Protein AF-A0A7S4CNC3-F1 (afdb_monomer_lite)

Secondary structure (DSSP, 8-state):
--EEEEESSPPPS--EEEEE-SSEEEEEEEETTTEEEEEEEETT-SEEEEEEES--EEEEESS--SEEEETTEEE--EEEEEEEEEEEEEETTTTEEEEEEEEEEEEEEEEEETTEEEEEE-SS---EEEEEEEEES-SSS-STTSSSTT------HHHHHHHHHHTTEEEEEEEEEEEEETTEEEEEEEEEEEESSTT------EEEEEPHHHHTTB---TT--EEE-SS--EEETTEEEEEEEE-STT-EEEEEEEPPP--SSPPPPGGGHHHHHHHHHHHTT----HHHHTT-S-HHHHHHHHHHHHHHHHHHHHTT-HHHHHHHHHHHHTT-

pLDDT: mean 91.57, std 5.79, range [64.06, 98.44]

InterPro domains:
  IPR005200 Endo-1,3(4)-beta-glucanase [PS52008] (1-336)
  IPR005200 Endo-1,3(4)-beta-glucanase [PTHR31983] (17-334)
  IPR040451 Glycosyl hydrolase family 81, N-terminal [PF03639] (17-224)

Sequence (336 aa):
NTWTFASVSPLATGFCVSRADEFTATFLWKAGATKVMQTTLVRGSPYVTVAYTNAIPVMSIEQHVDAYWLDGKSHKCDGFTLMAQKLVLQFRATDEEWTIYLPPHTPVRCTTADTRTVIEVAEGFFSGTVRLALSNNCTHGTSPICDAPGEPNTNLAEFRSALDSGSSQCITSAVLGFEEVSDAIRTSVTWNHEKCWPHSKAVGNVFLYALPHQTSMFSCEEGAEVAFVANGGHRNLRGYNQPVIITNSGGMWVWLVPSQPVPWVGQPEPGRLPELRESLLSDARWGFGGEVLSGMIDPYFGGKELAKMARLILIADELDERNITRHFMHELKTRL

Structure (mmCIF, N/CA/C/O backbone):
data_AF-A0A7S4CNC3-F1
#
_entry.id   AF-A0A7S4CNC3-F1
#
loop_
_atom_site.group_PDB
_atom_site.id
_atom_site.type_symbol
_atom_site.label_atom_id
_atom_site.label_alt_id
_atom_site.label_comp_id
_atom_site.label_asym_id
_atom_site.label_entity_id
_atom_site.label_seq_id
_atom_site.pdbx_PDB_ins_code
_atom_site.Cartn_x
_atom_site.Cartn_y
_atom_site.Cartn_z
_atom_site.occupancy
_atom_site.B_iso_or_equiv
_atom_site.auth_seq_id
_atom_site.auth_comp_id
_atom_site.auth_asym_id
_atom_site.auth_atom_id
_atom_site.pdbx_PDB_model_num
ATOM 1 N N . ASN A 1 1 ? 0.305 -13.948 -11.075 1.00 73.75 1 ASN A N 1
ATOM 2 C CA . ASN A 1 1 ? 1.465 -13.453 -11.849 1.00 73.75 1 ASN A CA 1
ATOM 3 C C . ASN A 1 1 ? 2.478 -12.877 -10.899 1.00 73.75 1 ASN A C 1
ATOM 5 O O . ASN A 1 1 ? 2.088 -12.079 -10.057 1.00 73.75 1 ASN A O 1
ATOM 9 N N . THR A 1 2 ? 3.738 -13.297 -10.999 1.00 85.75 2 THR A N 1
ATOM 10 C CA . THR A 1 2 ? 4.768 -12.903 -10.030 1.00 85.75 2 THR A CA 1
ATOM 11 C C . THR A 1 2 ? 5.941 -12.271 -10.760 1.00 85.75 2 THR A C 1
ATOM 13 O O . THR A 1 2 ? 6.704 -12.957 -11.437 1.00 85.75 2 THR A O 1
ATOM 16 N N . TRP A 1 3 ? 6.071 -10.955 -10.622 1.00 94.19 3 TRP A N 1
ATOM 17 C CA . TRP A 1 3 ? 7.290 -10.240 -10.977 1.00 94.19 3 TRP A CA 1
ATOM 18 C C . TRP A 1 3 ? 8.377 -10.520 -9.940 1.00 94.19 3 TRP A C 1
ATOM 20 O O . TRP A 1 3 ? 8.112 -10.521 -8.739 1.00 94.19 3 TRP A O 1
ATOM 30 N N . THR A 1 4 ? 9.608 -10.716 -10.403 1.00 95.06 4 THR A N 1
ATOM 31 C CA . THR A 1 4 ? 10.796 -10.825 -9.551 1.00 95.06 4 THR A CA 1
ATOM 32 C C . THR A 1 4 ? 11.767 -9.706 -9.885 1.00 95.06 4 THR A C 1
ATOM 34 O O . THR A 1 4 ? 12.244 -9.626 -11.017 1.00 95.06 4 THR A O 1
ATOM 37 N N . PHE A 1 5 ? 12.083 -8.883 -8.885 1.00 94.19 5 PHE A N 1
ATOM 38 C CA . PHE A 1 5 ? 13.202 -7.945 -8.919 1.00 94.19 5 PHE A CA 1
ATOM 39 C C . PHE A 1 5 ? 14.433 -8.597 -8.304 1.00 94.19 5 PHE A C 1
ATOM 41 O O . PHE A 1 5 ? 14.374 -9.163 -7.214 1.00 94.19 5 PHE A O 1
ATOM 48 N N . ALA A 1 6 ? 15.547 -8.514 -9.013 1.00 93.75 6 ALA A N 1
ATOM 49 C CA . ALA A 1 6 ? 16.816 -9.102 -8.634 1.00 93.75 6 ALA A CA 1
ATOM 50 C C . ALA A 1 6 ? 17.977 -8.231 -9.128 1.00 93.75 6 ALA A C 1
ATOM 52 O O . ALA A 1 6 ? 17.790 -7.115 -9.625 1.00 93.75 6 ALA A O 1
ATOM 53 N N . SER A 1 7 ? 19.188 -8.760 -8.975 1.00 91.50 7 SER A N 1
ATOM 54 C CA . SER A 1 7 ? 20.413 -8.205 -9.533 1.00 91.50 7 SER A CA 1
ATOM 55 C C . SER A 1 7 ? 21.205 -9.307 -10.238 1.00 91.50 7 SER A C 1
ATOM 57 O O . SER A 1 7 ? 21.238 -10.431 -9.738 1.00 91.50 7 SER A O 1
ATOM 59 N N . VAL A 1 8 ? 21.879 -8.994 -11.354 1.00 85.75 8 VAL A N 1
ATOM 60 C CA . VAL A 1 8 ? 22.795 -9.942 -12.035 1.00 85.75 8 VAL A CA 1
ATOM 61 C C . VAL A 1 8 ? 23.915 -10.379 -11.089 1.00 85.75 8 VAL A C 1
ATOM 63 O O . VAL A 1 8 ? 24.317 -11.539 -11.053 1.00 85.75 8 VAL A O 1
ATOM 66 N N . SER A 1 9 ? 24.421 -9.435 -10.288 1.00 80.44 9 SER A N 1
ATOM 67 C CA . SER A 1 9 ? 25.349 -9.751 -9.204 1.00 80.44 9 SER A CA 1
ATOM 68 C C . SER A 1 9 ? 24.584 -10.378 -8.037 1.00 80.44 9 SER A C 1
ATOM 70 O O . SER A 1 9 ? 23.620 -9.749 -7.588 1.00 80.44 9 SER A O 1
ATOM 72 N N . PRO A 1 10 ? 25.026 -11.531 -7.497 1.00 79.00 10 PRO A N 1
ATOM 73 C CA . PRO A 1 10 ? 24.357 -12.173 -6.374 1.00 79.00 10 PRO A CA 1
ATOM 74 C C . PRO A 1 10 ? 24.326 -11.228 -5.171 1.00 79.00 10 PRO A C 1
ATOM 76 O O . PRO A 1 10 ? 25.361 -10.739 -4.712 1.00 79.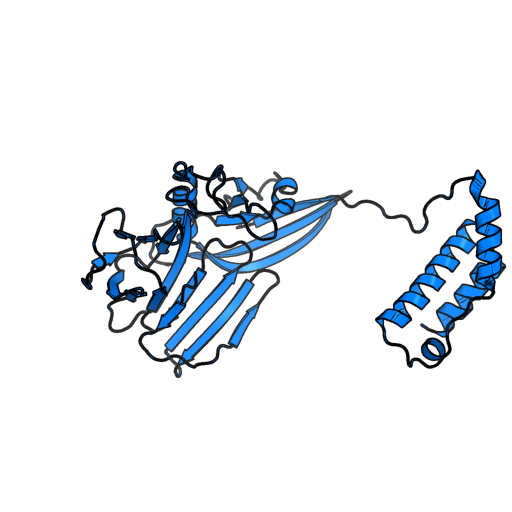00 10 PRO A O 1
ATOM 79 N N . LEU A 1 11 ? 23.115 -10.960 -4.690 1.00 81.62 11 LEU A N 1
ATOM 80 C CA . LEU A 1 11 ? 22.858 -10.308 -3.411 1.00 81.62 11 LEU A CA 1
ATOM 81 C C . LEU A 1 11 ? 22.755 -11.373 -2.313 1.00 81.62 11 LEU A C 1
ATOM 83 O O . LEU A 1 11 ? 22.605 -12.559 -2.615 1.00 81.62 11 LEU A O 1
ATOM 87 N N . ALA A 1 12 ? 22.838 -10.976 -1.040 1.00 79.94 12 ALA A N 1
ATOM 88 C CA . ALA A 1 12 ? 22.530 -11.899 0.049 1.00 79.94 12 ALA A CA 1
ATOM 89 C C . ALA A 1 12 ? 21.130 -12.506 -0.138 1.00 79.94 12 ALA A C 1
ATOM 91 O O . ALA A 1 12 ? 20.200 -11.839 -0.592 1.00 79.94 12 ALA A O 1
ATOM 92 N N . THR A 1 13 ? 20.981 -13.773 0.244 1.00 79.50 13 THR A N 1
ATOM 93 C CA . THR A 1 13 ? 19.710 -14.507 0.161 1.00 79.50 13 THR A CA 1
ATOM 94 C C . THR A 1 13 ? 18.669 -14.008 1.166 1.00 79.50 13 THR A C 1
ATOM 96 O O . THR A 1 13 ? 17.481 -14.259 0.989 1.00 79.50 13 THR A O 1
ATOM 99 N N . GLY A 1 14 ? 19.101 -13.289 2.206 1.00 86.38 14 GLY A N 1
ATOM 100 C CA . GLY A 1 14 ? 18.237 -12.651 3.195 1.00 86.38 14 GLY A CA 1
ATOM 101 C C . GLY A 1 14 ? 18.106 -11.142 2.989 1.00 86.38 14 GLY A C 1
ATOM 102 O O . GLY A 1 14 ? 18.989 -10.493 2.427 1.00 86.38 14 GLY A O 1
ATOM 103 N N . PHE A 1 15 ? 17.015 -10.590 3.513 1.00 94.44 15 PHE A N 1
ATOM 104 C CA . PHE A 1 15 ? 16.787 -9.153 3.636 1.00 94.44 15 PHE A CA 1
ATOM 105 C C . PHE A 1 15 ? 16.649 -8.751 5.101 1.00 94.44 15 PHE A C 1
ATOM 107 O O . PHE A 1 15 ? 16.352 -9.581 5.960 1.00 94.44 15 PHE A O 1
ATOM 114 N N . CYS A 1 16 ? 16.807 -7.462 5.381 1.00 95.81 16 CYS A N 1
ATOM 115 C CA . CYS A 1 16 ? 16.373 -6.871 6.642 1.00 95.81 16 CYS A CA 1
ATOM 116 C C . CYS A 1 16 ? 15.411 -5.707 6.396 1.00 95.81 16 CYS A C 1
ATOM 118 O O . CYS A 1 16 ? 15.438 -5.078 5.337 1.00 95.81 16 CYS A O 1
ATOM 120 N N . VAL A 1 17 ? 14.566 -5.422 7.387 1.00 97.81 17 VAL A N 1
ATOM 121 C CA . VAL A 1 17 ? 13.774 -4.190 7.425 1.00 97.81 17 VAL A CA 1
ATOM 122 C C . VAL A 1 17 ? 14.670 -3.093 7.991 1.00 97.81 17 VAL A C 1
ATOM 124 O O . VAL A 1 17 ? 15.105 -3.184 9.136 1.00 97.81 17 VAL A O 1
ATOM 127 N N . SER A 1 18 ? 14.996 -2.089 7.180 1.00 97.12 18 SER A N 1
ATOM 128 C CA . SER A 1 18 ? 15.874 -0.982 7.585 1.00 97.12 18 SER A CA 1
ATOM 129 C C . SER A 1 18 ? 15.108 0.196 8.186 1.00 97.12 18 SER A C 1
ATOM 131 O O . SER A 1 18 ? 15.673 0.960 8.968 1.00 97.12 18 SER A O 1
ATOM 133 N N . ARG A 1 19 ? 13.831 0.346 7.822 1.00 97.62 19 ARG A N 1
ATOM 134 C CA . ARG A 1 19 ? 12.911 1.372 8.319 1.00 97.62 19 ARG A CA 1
ATOM 135 C C . ARG A 1 19 ? 11.474 0.883 8.166 1.00 97.62 19 ARG A C 1
ATOM 137 O O . ARG A 1 19 ? 11.176 0.175 7.206 1.00 97.62 19 ARG A O 1
ATOM 144 N N . ALA A 1 20 ? 10.600 1.283 9.078 1.00 98.19 20 ALA A N 1
ATOM 145 C CA . ALA A 1 20 ? 9.159 1.142 8.927 1.00 98.19 20 ALA A CA 1
ATOM 146 C C . ALA A 1 20 ? 8.437 2.290 9.644 1.00 98.19 20 ALA A C 1
ATOM 148 O O . ALA A 1 20 ? 8.966 2.836 10.614 1.00 98.19 20 ALA A O 1
ATOM 149 N N . ASP A 1 21 ? 7.249 2.617 9.153 1.00 97.88 21 ASP A N 1
ATOM 150 C CA . ASP A 1 21 ? 6.243 3.476 9.783 1.00 97.88 21 ASP A CA 1
ATOM 151 C C . ASP A 1 21 ? 4.846 2.853 9.568 1.00 97.88 21 ASP A C 1
ATOM 153 O O . ASP A 1 21 ? 4.729 1.700 9.142 1.00 97.88 21 ASP A O 1
ATOM 157 N N . GLU A 1 22 ? 3.770 3.573 9.884 1.00 96.81 22 GLU A N 1
ATOM 158 C CA . GLU A 1 22 ? 2.394 3.072 9.787 1.00 96.81 22 GLU A CA 1
ATOM 159 C C . GLU A 1 22 ? 1.968 2.683 8.358 1.00 96.81 22 GLU A C 1
ATOM 161 O O . GLU A 1 22 ? 1.060 1.860 8.182 1.00 96.81 22 GLU A O 1
ATOM 166 N N . PHE A 1 23 ? 2.595 3.262 7.328 1.00 97.94 23 PHE A N 1
ATOM 167 C CA . PHE A 1 23 ? 2.209 3.073 5.927 1.00 97.94 23 PHE A CA 1
ATOM 168 C C . PHE A 1 23 ? 3.339 2.580 5.025 1.00 97.94 23 PHE A C 1
ATOM 170 O O . PHE A 1 23 ? 3.061 2.199 3.882 1.00 97.94 23 PHE A O 1
ATOM 177 N N . THR A 1 24 ? 4.582 2.561 5.501 1.00 98.31 24 THR A N 1
ATOM 178 C CA . THR A 1 24 ? 5.748 2.171 4.715 1.00 98.31 24 THR A CA 1
ATOM 179 C C . THR A 1 24 ? 6.641 1.164 5.432 1.00 98.31 24 THR A C 1
ATOM 181 O O . THR A 1 24 ? 6.764 1.151 6.655 1.00 98.31 24 THR A O 1
ATOM 184 N N . ALA A 1 25 ? 7.294 0.306 4.652 1.00 98.44 25 ALA A N 1
ATOM 185 C CA . ALA A 1 25 ? 8.363 -0.561 5.128 1.00 98.44 25 ALA A CA 1
ATOM 186 C C . ALA A 1 25 ? 9.468 -0.646 4.074 1.00 98.44 25 ALA A C 1
ATOM 188 O O . ALA A 1 25 ? 9.217 -0.990 2.916 1.00 98.44 25 ALA A O 1
ATOM 189 N N . THR A 1 26 ? 10.698 -0.341 4.480 1.00 98.38 26 THR A N 1
ATOM 190 C CA . THR A 1 26 ? 11.881 -0.396 3.625 1.00 98.38 26 THR A CA 1
ATOM 191 C C . THR A 1 26 ? 12.664 -1.675 3.890 1.00 98.38 26 THR A C 1
ATOM 193 O O . THR A 1 26 ? 13.134 -1.922 5.001 1.00 98.38 26 THR A O 1
ATOM 196 N N . PHE A 1 27 ? 12.836 -2.471 2.842 1.00 97.81 27 PHE A N 1
ATOM 197 C CA . PHE A 1 27 ? 13.568 -3.730 2.838 1.00 97.81 27 PHE A CA 1
ATOM 198 C C . PHE A 1 27 ? 14.897 -3.564 2.119 1.00 97.81 27 PHE A C 1
ATOM 200 O O . PHE A 1 27 ? 14.982 -2.855 1.115 1.00 97.81 27 PHE A O 1
ATOM 207 N N . LEU A 1 28 ? 15.923 -4.240 2.622 1.00 96.88 28 LEU A N 1
ATOM 208 C CA . LEU A 1 28 ? 17.301 -4.065 2.194 1.00 96.88 28 LEU A CA 1
ATOM 209 C C . LEU A 1 28 ? 17.986 -5.415 1.973 1.00 96.88 28 LEU A C 1
ATOM 211 O O . LEU A 1 28 ? 18.063 -6.233 2.889 1.00 96.88 28 LEU A O 1
ATOM 215 N N . TRP A 1 29 ? 18.558 -5.595 0.786 1.00 96.69 29 TRP A N 1
ATOM 216 C CA . TRP A 1 29 ? 19.464 -6.686 0.435 1.00 96.69 29 TRP A CA 1
ATOM 217 C C . TRP A 1 29 ? 20.851 -6.103 0.181 1.00 96.69 29 TRP A C 1
ATOM 219 O O . TRP A 1 29 ? 21.001 -5.116 -0.542 1.00 96.69 29 TRP A O 1
ATOM 229 N N . LYS A 1 30 ? 21.880 -6.719 0.762 1.00 94.38 30 LYS A N 1
ATOM 230 C CA . LYS A 1 30 ? 23.277 -6.286 0.621 1.00 94.38 30 LYS A CA 1
ATOM 231 C C . LYS A 1 30 ? 24.141 -7.416 0.081 1.00 94.38 30 LYS A C 1
ATOM 233 O O . LYS A 1 30 ? 23.930 -8.572 0.430 1.00 94.38 30 LYS A O 1
ATOM 238 N N . ALA A 1 31 ? 25.148 -7.079 -0.717 1.00 90.94 31 ALA A N 1
ATOM 239 C CA . ALA A 1 31 ? 26.289 -7.953 -0.985 1.00 90.94 31 ALA A CA 1
ATOM 240 C C . ALA A 1 31 ? 27.588 -7.181 -0.749 1.00 90.94 31 ALA A C 1
ATOM 242 O O . ALA A 1 31 ? 27.930 -6.255 -1.487 1.00 90.94 31 ALA A O 1
ATOM 243 N N . GLY A 1 32 ? 28.314 -7.562 0.303 1.00 86.62 32 GLY A N 1
ATOM 244 C CA . GLY A 1 32 ? 29.465 -6.796 0.774 1.00 86.62 32 GLY A CA 1
ATOM 245 C C . GLY A 1 32 ? 29.073 -5.392 1.252 1.00 86.62 32 GLY A C 1
ATOM 246 O O . GLY A 1 32 ? 27.946 -5.160 1.687 1.00 86.62 32 GLY A O 1
ATOM 247 N N . ALA A 1 33 ? 30.021 -4.456 1.183 1.00 85.56 33 ALA A N 1
ATOM 248 C CA . ALA A 1 33 ? 29.832 -3.090 1.677 1.00 85.56 33 ALA A CA 1
ATOM 249 C C . ALA A 1 33 ? 29.193 -2.132 0.654 1.00 85.56 33 ALA A C 1
ATOM 251 O O . ALA A 1 33 ? 28.673 -1.091 1.043 1.00 85.56 33 ALA A O 1
ATOM 252 N N . THR A 1 34 ? 29.250 -2.451 -0.642 1.00 90.12 34 THR A N 1
ATOM 253 C CA . THR A 1 34 ? 29.010 -1.469 -1.715 1.00 90.12 34 THR A CA 1
ATOM 254 C C . THR A 1 34 ? 27.819 -1.778 -2.611 1.00 90.12 34 THR A C 1
ATOM 256 O O . THR A 1 34 ? 27.375 -0.869 -3.312 1.00 90.12 34 THR A O 1
ATOM 259 N N . LYS A 1 35 ? 27.309 -3.019 -2.604 1.00 94.19 35 LYS A N 1
ATOM 260 C CA . LYS A 1 35 ? 26.170 -3.435 -3.432 1.00 94.19 35 LYS A CA 1
ATOM 261 C C . LYS A 1 35 ? 24.907 -3.522 -2.599 1.00 94.19 35 LYS A C 1
ATOM 263 O O . LYS A 1 35 ? 24.862 -4.258 -1.610 1.00 94.19 35 LYS A O 1
ATOM 268 N N . VAL A 1 36 ? 23.887 -2.792 -3.024 1.00 95.56 36 VAL A N 1
ATOM 269 C CA . VAL A 1 36 ? 22.618 -2.683 -2.310 1.00 95.56 36 VAL A CA 1
ATOM 270 C C . VAL A 1 36 ? 21.463 -2.762 -3.296 1.00 95.56 36 VAL A C 1
ATOM 272 O O . VAL A 1 36 ? 21.509 -2.152 -4.361 1.00 95.56 36 VAL A O 1
ATOM 275 N N . MET A 1 37 ? 20.418 -3.483 -2.909 1.00 97.06 37 MET A N 1
ATOM 276 C CA . MET A 1 37 ? 19.078 -3.353 -3.469 1.00 97.06 37 MET A CA 1
ATOM 277 C C . MET A 1 37 ? 18.135 -3.025 -2.319 1.00 97.06 37 MET A C 1
ATOM 279 O O . MET A 1 37 ? 18.179 -3.671 -1.271 1.00 97.06 37 MET A O 1
ATOM 283 N N . GLN A 1 38 ? 17.302 -2.014 -2.501 1.00 97.25 38 GLN A N 1
ATOM 284 C CA . GLN A 1 38 ? 16.372 -1.534 -1.495 1.00 97.25 38 GLN A CA 1
ATOM 285 C C . GLN A 1 38 ? 14.996 -1.363 -2.124 1.00 97.25 38 GLN A C 1
ATOM 287 O O . GLN A 1 38 ? 14.887 -0.790 -3.202 1.00 97.25 38 GLN A O 1
ATOM 292 N N . THR A 1 39 ? 13.937 -1.799 -1.449 1.00 97.75 39 THR A N 1
ATOM 293 C CA . THR A 1 39 ? 12.566 -1.463 -1.851 1.00 97.75 39 THR A CA 1
ATOM 294 C C . THR A 1 39 ? 11.810 -0.866 -0.682 1.00 97.75 39 THR A C 1
ATOM 296 O O . THR A 1 39 ? 11.922 -1.359 0.438 1.00 97.75 39 THR A O 1
ATOM 299 N N . THR A 1 40 ? 11.050 0.195 -0.937 1.00 97.44 40 THR A N 1
ATOM 300 C CA . THR A 1 40 ? 10.092 0.737 0.029 1.00 97.44 40 THR A CA 1
ATOM 301 C C . THR A 1 40 ? 8.703 0.336 -0.431 1.00 97.44 40 THR A C 1
ATOM 303 O O . THR A 1 40 ? 8.223 0.802 -1.465 1.00 97.44 40 THR A O 1
ATOM 306 N N . LEU A 1 41 ? 8.067 -0.551 0.331 1.00 97.94 41 LEU A N 1
ATOM 307 C CA . LEU A 1 41 ? 6.665 -0.887 0.138 1.00 97.94 41 LEU A CA 1
ATOM 308 C C . LEU A 1 41 ? 5.830 0.196 0.807 1.00 97.94 41 LEU A C 1
ATOM 310 O O . LEU A 1 41 ? 6.045 0.500 1.976 1.00 97.94 41 LEU A O 1
ATOM 314 N N . VAL A 1 42 ? 4.895 0.772 0.058 1.00 98.06 42 VAL A N 1
ATOM 315 C CA . VAL A 1 42 ? 4.054 1.883 0.506 1.00 98.06 42 VAL A CA 1
ATOM 316 C C . VAL A 1 42 ? 2.601 1.489 0.322 1.00 98.06 42 VAL A C 1
ATOM 318 O O . VAL A 1 42 ? 2.182 1.085 -0.767 1.00 98.06 42 VAL A O 1
ATOM 321 N N . ARG A 1 43 ? 1.813 1.600 1.386 1.00 97.06 43 ARG A N 1
ATOM 322 C CA . ARG A 1 43 ? 0.391 1.276 1.345 1.00 97.06 43 ARG A CA 1
ATOM 323 C C . ARG A 1 43 ? -0.336 2.205 0.374 1.00 97.06 43 ARG A C 1
ATOM 325 O O . ARG A 1 43 ? -0.271 3.419 0.501 1.00 97.06 43 ARG A O 1
ATOM 332 N N . GLY A 1 44 ? -1.048 1.610 -0.581 1.00 95.81 44 GLY A N 1
ATOM 333 C CA . GLY A 1 44 ? -1.761 2.351 -1.621 1.00 95.81 44 GLY A CA 1
ATOM 334 C C . GLY A 1 44 ? -0.876 2.821 -2.779 1.00 95.81 44 GLY A C 1
ATOM 335 O O . GLY A 1 44 ? -1.401 3.406 -3.713 1.00 95.81 44 GLY A O 1
ATOM 336 N N . SER A 1 45 ? 0.434 2.559 -2.792 1.00 97.12 45 SER A N 1
ATOM 337 C CA . SER A 1 45 ? 1.255 2.894 -3.964 1.00 97.12 45 SER A CA 1
ATOM 338 C C . SER A 1 45 ? 0.887 2.009 -5.162 1.00 97.12 45 SER A C 1
ATOM 340 O O . SER A 1 45 ? 0.864 0.785 -5.014 1.00 97.12 45 SER A O 1
ATOM 342 N N . PRO A 1 46 ? 0.659 2.584 -6.360 1.00 96.94 46 PRO A N 1
ATOM 343 C CA . PRO A 1 46 ? 0.528 1.807 -7.591 1.00 96.94 46 PRO A CA 1
ATOM 344 C C . PRO A 1 46 ? 1.881 1.289 -8.099 1.00 96.94 46 PRO A C 1
ATOM 346 O O . PRO A 1 46 ? 1.926 0.522 -9.058 1.00 96.94 46 PRO A O 1
ATOM 349 N N . TYR A 1 47 ? 2.982 1.706 -7.467 1.00 97.88 47 TYR A N 1
ATOM 350 C CA . TYR A 1 47 ? 4.338 1.357 -7.862 1.00 97.88 47 TYR A CA 1
ATOM 351 C C . TYR A 1 47 ? 4.992 0.401 -6.871 1.00 97.88 47 TYR A C 1
ATOM 353 O O . TYR A 1 47 ? 4.958 0.630 -5.657 1.00 97.88 47 TYR A O 1
ATOM 361 N N . VAL A 1 48 ? 5.719 -0.571 -7.411 1.00 97.56 48 VAL A N 1
ATOM 362 C CA . VAL A 1 48 ? 6.866 -1.185 -6.743 1.00 97.56 48 VAL A CA 1
ATOM 363 C C . VAL A 1 48 ? 8.088 -0.334 -7.068 1.00 97.56 48 VAL A C 1
ATOM 365 O O . VAL A 1 48 ? 8.409 -0.149 -8.240 1.00 97.56 48 VAL A O 1
ATOM 368 N N . THR A 1 49 ? 8.758 0.200 -6.048 1.00 97.88 49 THR A N 1
ATOM 369 C CA . THR A 1 49 ? 9.933 1.073 -6.199 1.00 97.88 49 THR A CA 1
ATOM 370 C C . THR A 1 49 ? 11.167 0.354 -5.676 1.00 97.88 49 THR A C 1
ATOM 372 O O . THR A 1 49 ? 11.202 -0.022 -4.503 1.00 97.88 49 THR A O 1
ATOM 375 N N . VAL A 1 50 ? 12.184 0.175 -6.519 1.00 98.00 50 VAL A N 1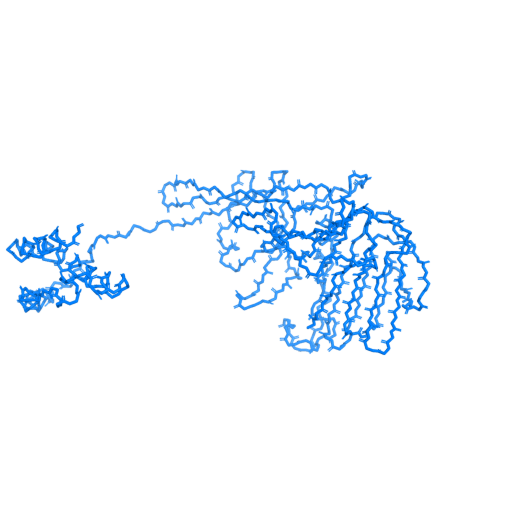
ATOM 376 C CA . VAL A 1 50 ? 13.434 -0.501 -6.157 1.00 98.00 50 VAL A CA 1
ATOM 377 C C . VAL A 1 50 ? 14.622 0.398 -6.478 1.00 98.00 50 VAL A C 1
ATOM 379 O O . VAL A 1 50 ? 14.866 0.739 -7.632 1.00 98.00 50 VAL A O 1
ATOM 382 N N . ALA A 1 51 ? 15.363 0.782 -5.446 1.00 97.44 51 ALA A N 1
ATOM 383 C CA . ALA A 1 51 ? 16.609 1.521 -5.554 1.00 97.44 51 ALA A CA 1
ATOM 384 C C . ALA A 1 51 ? 17.795 0.553 -5.517 1.00 97.44 51 ALA A C 1
ATOM 386 O O . ALA A 1 51 ? 17.849 -0.364 -4.696 1.00 97.44 51 ALA A O 1
ATOM 387 N N . TYR A 1 52 ? 18.758 0.778 -6.397 1.00 97.12 52 TYR A N 1
ATOM 388 C CA . TYR A 1 52 ? 19.977 -0.004 -6.513 1.00 97.12 52 TYR A CA 1
ATOM 389 C C . TYR A 1 52 ? 21.187 0.894 -6.275 1.00 97.12 52 TYR A C 1
ATOM 391 O O . TYR A 1 52 ? 21.213 2.043 -6.717 1.00 97.12 52 TYR A O 1
ATOM 399 N N . THR A 1 53 ? 22.209 0.336 -5.633 1.00 96.44 53 THR A N 1
ATOM 400 C CA . THR A 1 53 ? 23.532 0.949 -5.497 1.00 96.44 53 THR A CA 1
ATOM 401 C C . THR A 1 53 ? 24.572 -0.062 -5.951 1.00 96.44 53 THR A C 1
ATOM 403 O O . THR A 1 53 ? 24.696 -1.126 -5.342 1.00 96.44 53 THR A O 1
ATOM 406 N N . ASN A 1 54 ? 25.316 0.263 -7.011 1.00 95.38 54 ASN A N 1
ATOM 407 C CA . ASN A 1 54 ? 26.347 -0.583 -7.632 1.00 95.38 54 ASN A CA 1
ATOM 408 C C . ASN A 1 54 ? 25.893 -2.029 -7.914 1.00 95.38 54 ASN A C 1
ATOM 410 O O . ASN A 1 54 ? 26.664 -2.984 -7.773 1.00 95.38 54 ASN A O 1
ATOM 414 N N . ALA A 1 55 ? 24.632 -2.200 -8.296 1.00 94.81 55 ALA A N 1
ATOM 415 C CA . ALA A 1 55 ? 24.010 -3.489 -8.571 1.00 94.81 55 ALA A CA 1
ATOM 416 C C . ALA A 1 55 ? 23.197 -3.368 -9.858 1.00 94.81 55 ALA A C 1
ATOM 418 O O . ALA A 1 55 ? 22.568 -2.341 -10.068 1.00 94.81 55 ALA A O 1
ATOM 419 N N . ILE A 1 56 ? 23.240 -4.389 -10.716 1.00 95.00 56 ILE A N 1
ATOM 420 C CA . ILE A 1 56 ? 22.638 -4.356 -12.057 1.00 95.00 56 ILE A CA 1
ATOM 421 C C . ILE A 1 56 ? 21.202 -4.883 -11.961 1.00 95.00 56 ILE A C 1
ATOM 423 O O . ILE A 1 56 ? 21.062 -6.085 -11.727 1.00 95.00 56 ILE A O 1
ATOM 427 N N . PRO A 1 57 ? 20.154 -4.051 -12.124 1.00 96.75 57 PRO A N 1
ATOM 428 C CA . PRO A 1 57 ? 18.769 -4.487 -12.018 1.00 96.75 57 PRO A CA 1
ATOM 429 C C . PRO A 1 57 ? 18.417 -5.577 -13.026 1.00 96.75 57 PRO A C 1
ATOM 431 O O . PRO A 1 57 ? 18.691 -5.451 -14.221 1.00 96.75 57 PRO A O 1
ATOM 434 N N . VAL A 1 58 ? 17.732 -6.606 -12.534 1.00 95.94 58 VAL A N 1
ATOM 435 C CA . VAL A 1 58 ? 17.072 -7.628 -13.347 1.00 95.94 58 VAL A CA 1
ATOM 436 C C . VAL A 1 58 ? 15.628 -7.723 -12.897 1.00 95.94 58 VAL A C 1
ATOM 438 O O . VAL A 1 58 ? 15.350 -7.956 -11.724 1.00 95.94 58 VAL A O 1
ATOM 441 N N . MET A 1 59 ? 14.710 -7.573 -13.835 1.00 96.19 59 MET A N 1
ATOM 442 C CA . MET A 1 59 ? 13.290 -7.819 -13.643 1.00 96.19 59 MET A CA 1
ATOM 443 C C . MET A 1 59 ? 12.920 -9.030 -14.480 1.00 96.19 59 MET A C 1
ATOM 445 O O . MET A 1 59 ? 13.291 -9.121 -15.647 1.00 96.19 59 MET A O 1
ATOM 449 N N . SER A 1 60 ? 12.201 -9.981 -13.901 1.00 95.50 60 SER A N 1
ATOM 450 C CA . SER A 1 60 ? 11.720 -11.129 -14.664 1.00 95.50 60 SER A CA 1
ATOM 451 C C . SER A 1 60 ? 10.313 -11.523 -14.277 1.00 95.50 60 SER A C 1
ATOM 453 O O . SER A 1 60 ? 9.876 -11.297 -13.147 1.00 95.50 60 SER A O 1
ATOM 455 N N . ILE A 1 61 ? 9.618 -12.111 -15.238 1.00 95.12 61 ILE A N 1
ATOM 456 C CA . ILE A 1 61 ? 8.270 -12.629 -15.082 1.00 95.12 61 ILE A CA 1
ATOM 457 C C . ILE A 1 61 ? 8.156 -13.932 -15.869 1.00 95.12 61 ILE A C 1
ATOM 459 O O . ILE A 1 61 ? 8.647 -14.035 -16.993 1.00 95.12 61 ILE A O 1
ATOM 463 N N . GLU A 1 62 ? 7.494 -14.923 -15.278 1.00 93.25 62 GLU A N 1
ATOM 464 C CA . GLU A 1 62 ? 7.186 -16.207 -15.921 1.00 93.25 62 GLU A CA 1
ATOM 465 C C . GLU A 1 62 ? 5.960 -16.064 -16.836 1.00 93.25 62 GLU A C 1
ATOM 467 O O . GLU A 1 62 ? 4.940 -16.730 -16.657 1.00 93.25 62 GLU A O 1
ATOM 472 N N . GLN A 1 63 ? 6.040 -15.111 -17.770 1.00 90.62 63 GLN A N 1
ATOM 473 C CA . GLN A 1 63 ? 5.093 -14.947 -18.865 1.00 90.62 63 GLN A CA 1
ATOM 474 C C . GLN A 1 63 ? 5.772 -14.501 -20.164 1.00 90.62 63 GLN A C 1
ATOM 476 O O . GLN A 1 63 ? 6.785 -13.796 -20.149 1.00 90.62 63 GLN A O 1
ATOM 481 N N . HIS A 1 64 ? 5.147 -14.851 -21.290 1.00 88.12 64 HIS A N 1
ATOM 482 C CA . HIS A 1 64 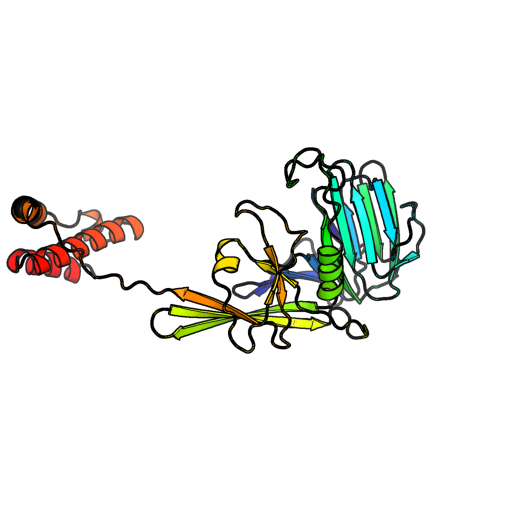? 5.495 -14.331 -22.610 1.00 88.12 64 HIS A CA 1
ATOM 483 C C . HIS A 1 64 ? 4.899 -12.928 -22.810 1.00 88.12 64 HIS A C 1
ATOM 485 O O . HIS A 1 64 ? 3.694 -12.731 -22.632 1.00 88.12 64 HIS A O 1
ATOM 491 N N . VAL A 1 65 ? 5.729 -11.965 -23.216 1.00 90.62 65 VAL A N 1
ATOM 492 C CA . VAL A 1 65 ? 5.277 -10.617 -23.592 1.00 90.62 65 VAL A CA 1
ATOM 493 C C . VAL A 1 65 ? 4.634 -10.653 -24.976 1.00 90.62 65 VAL A C 1
ATOM 495 O O . VAL A 1 65 ? 5.274 -11.022 -25.955 1.00 90.62 65 VAL A O 1
ATOM 498 N N . ASP A 1 66 ? 3.366 -10.260 -25.067 1.00 90.06 66 ASP A N 1
ATOM 499 C CA . ASP A 1 66 ? 2.633 -10.176 -26.337 1.00 90.06 66 ASP A CA 1
ATOM 500 C C . ASP A 1 66 ? 3.025 -8.926 -27.128 1.00 90.06 66 ASP A C 1
ATOM 502 O O . ASP A 1 66 ? 3.239 -8.980 -28.338 1.00 90.06 66 ASP A O 1
ATOM 506 N N . ALA A 1 67 ? 3.170 -7.801 -26.428 1.00 92.19 67 ALA A N 1
ATOM 507 C CA . ALA A 1 67 ? 3.590 -6.549 -27.029 1.00 92.19 67 ALA A CA 1
ATOM 508 C C . ALA A 1 67 ? 4.486 -5.746 -26.084 1.00 92.19 67 ALA A C 1
ATOM 510 O O . ALA A 1 67 ? 4.297 -5.725 -24.867 1.00 92.19 67 ALA A O 1
ATOM 511 N N . TYR A 1 68 ? 5.488 -5.102 -26.676 1.00 93.25 68 TYR A N 1
ATOM 512 C CA . TYR A 1 68 ? 6.541 -4.378 -25.983 1.00 93.25 68 TYR A CA 1
ATOM 513 C C . TYR A 1 68 ? 6.685 -2.998 -26.618 1.00 93.25 68 TYR A C 1
ATOM 515 O O . TYR A 1 68 ? 6.885 -2.881 -27.833 1.00 93.25 68 TYR A O 1
ATOM 523 N N . TRP A 1 69 ? 6.615 -1.955 -25.797 1.00 95.31 69 TRP A N 1
ATOM 524 C CA . TRP A 1 69 ? 6.879 -0.586 -26.220 1.00 95.31 69 TRP A CA 1
ATOM 525 C C . TRP A 1 69 ? 7.970 0.044 -25.375 1.00 95.31 69 TRP A C 1
ATOM 527 O O . TRP A 1 69 ? 8.002 -0.113 -24.158 1.00 95.31 69 TRP A O 1
ATOM 537 N N . LEU A 1 70 ? 8.826 0.810 -26.034 1.00 92.62 70 LEU A N 1
ATOM 538 C CA . LEU A 1 70 ? 9.894 1.586 -25.431 1.00 92.62 70 LEU A CA 1
ATOM 539 C C . LEU A 1 70 ? 9.675 3.044 -25.815 1.00 92.62 70 LEU A C 1
ATOM 541 O O . LEU A 1 70 ? 9.632 3.377 -27.000 1.00 92.62 70 LEU A O 1
ATOM 545 N N . ASP A 1 71 ? 9.456 3.892 -24.812 1.00 91.50 71 ASP A N 1
ATOM 546 C CA . ASP A 1 71 ? 9.166 5.321 -24.976 1.00 91.50 71 ASP A CA 1
ATOM 547 C C . ASP A 1 71 ? 8.092 5.597 -26.060 1.00 91.50 71 ASP A C 1
ATOM 549 O O . ASP A 1 71 ? 8.197 6.510 -26.878 1.00 91.50 71 ASP A O 1
ATOM 553 N N . GLY A 1 72 ? 7.051 4.752 -26.088 1.00 92.12 72 GLY A N 1
ATOM 554 C CA . GLY A 1 72 ? 5.911 4.844 -27.011 1.00 92.12 72 GLY A CA 1
ATOM 555 C C . GLY A 1 72 ? 6.104 4.187 -28.384 1.00 92.12 72 GLY A C 1
ATOM 556 O O . GLY A 1 72 ? 5.161 4.152 -29.173 1.00 92.12 72 GLY A O 1
ATOM 557 N N . LYS A 1 73 ? 7.281 3.630 -28.686 1.00 93.69 73 LYS A N 1
ATOM 558 C CA . LYS A 1 73 ? 7.557 2.918 -29.945 1.00 93.69 73 LYS A CA 1
ATOM 559 C C . LYS A 1 73 ? 7.505 1.414 -29.732 1.00 93.69 73 LYS A C 1
ATOM 561 O O . LYS A 1 73 ? 8.013 0.924 -28.734 1.00 93.69 73 LYS A O 1
ATOM 566 N N . SER A 1 74 ? 6.890 0.675 -30.653 1.00 94.56 74 SER A N 1
ATOM 567 C CA . SER A 1 74 ? 6.822 -0.789 -30.566 1.00 94.56 74 SER A CA 1
ATOM 568 C C . SER A 1 74 ? 8.166 -1.424 -30.934 1.00 94.56 74 SER A C 1
ATOM 570 O O . SER A 1 74 ? 8.786 -1.031 -31.923 1.00 94.56 74 SER A O 1
ATOM 572 N N . HIS A 1 75 ? 8.600 -2.412 -30.152 1.00 92.69 75 HIS A N 1
ATOM 573 C CA . HIS A 1 75 ? 9.799 -3.209 -30.413 1.00 92.69 75 HIS A CA 1
ATOM 574 C C . HIS A 1 75 ? 9.538 -4.696 -30.138 1.00 92.69 75 HIS A C 1
ATOM 576 O O . HIS A 1 75 ? 8.488 -5.078 -29.623 1.00 92.69 75 HIS A O 1
ATOM 582 N N . LYS A 1 76 ? 10.512 -5.542 -30.483 1.00 89.88 76 LYS A N 1
ATOM 583 C CA . LYS A 1 76 ? 10.549 -6.953 -30.086 1.00 89.88 76 LYS A CA 1
ATOM 584 C C . LYS A 1 76 ? 11.494 -7.128 -28.896 1.00 89.88 76 LYS A C 1
ATOM 586 O O . LYS A 1 76 ? 12.454 -6.379 -28.753 1.00 89.88 76 LYS A O 1
ATOM 591 N N . CYS A 1 77 ? 11.215 -8.121 -28.058 1.00 88.62 77 CYS A N 1
ATOM 592 C CA . CYS A 1 77 ? 12.066 -8.511 -26.934 1.00 88.62 77 CYS A CA 1
ATOM 593 C C . CYS A 1 77 ? 13.067 -9.594 -27.387 1.00 88.62 77 CYS A C 1
ATOM 595 O O . CYS A 1 77 ? 12.942 -10.768 -27.043 1.00 88.62 77 CYS A O 1
ATOM 597 N N . ASP A 1 78 ? 14.011 -9.208 -28.244 1.00 89.06 78 ASP A N 1
ATOM 598 C CA . ASP A 1 78 ? 14.925 -10.086 -28.995 1.00 89.06 78 ASP A CA 1
ATOM 599 C C . ASP A 1 78 ? 16.395 -9.996 -28.538 1.00 89.06 78 ASP A C 1
ATOM 601 O O . ASP A 1 78 ? 17.293 -10.539 -29.179 1.00 89.06 78 ASP A O 1
ATOM 605 N N . GLY A 1 79 ? 16.648 -9.341 -27.404 1.00 89.88 79 GLY A N 1
ATOM 606 C CA . GLY A 1 79 ? 17.970 -9.224 -26.796 1.00 89.88 79 GLY A CA 1
ATOM 607 C C . GLY A 1 79 ? 18.784 -8.011 -27.236 1.00 89.88 79 GLY A C 1
ATOM 608 O O . GLY A 1 79 ? 19.901 -7.848 -26.738 1.00 89.88 79 GLY A O 1
ATOM 609 N N . PHE A 1 80 ? 18.260 -7.138 -28.106 1.00 88.38 80 PHE A N 1
ATOM 610 C CA . PHE A 1 80 ? 18.927 -5.867 -28.394 1.00 88.38 80 PHE A CA 1
ATOM 611 C C . PHE A 1 80 ? 18.882 -4.921 -27.190 1.00 88.38 80 PHE A C 1
ATOM 613 O O . PHE A 1 80 ? 17.897 -4.849 -26.452 1.00 88.38 80 PHE A O 1
ATOM 620 N N . THR A 1 81 ? 19.970 -4.171 -27.016 1.00 93.31 81 THR A N 1
ATOM 621 C CA . THR A 1 81 ? 20.063 -3.112 -26.011 1.00 93.31 81 THR A CA 1
ATOM 622 C C . THR A 1 81 ? 19.559 -1.801 -26.597 1.00 93.31 81 THR A C 1
ATOM 624 O O . THR A 1 81 ? 20.074 -1.335 -27.615 1.00 93.31 81 THR A O 1
ATOM 627 N N . LEU A 1 82 ? 18.584 -1.184 -25.938 1.00 92.75 82 LEU A N 1
ATOM 628 C CA . LEU A 1 82 ? 17.986 0.088 -26.334 1.00 92.75 82 LEU A CA 1
ATOM 629 C C . LEU A 1 82 ? 17.973 1.053 -25.146 1.00 92.75 82 LEU A C 1
ATOM 631 O O . LEU A 1 82 ? 17.781 0.638 -24.009 1.00 92.75 82 LEU A O 1
ATOM 635 N N . MET A 1 83 ? 18.164 2.345 -25.407 1.00 94.81 83 MET A N 1
ATOM 636 C CA . MET A 1 83 ? 18.062 3.380 -24.374 1.00 94.81 83 MET A CA 1
ATOM 637 C C . MET A 1 83 ? 16.595 3.678 -24.100 1.00 94.81 83 MET A C 1
ATOM 639 O O . MET A 1 83 ? 15.908 4.086 -25.029 1.00 94.81 83 MET A O 1
ATOM 643 N N . ALA A 1 84 ? 16.148 3.511 -22.858 1.00 92.25 84 ALA A N 1
ATOM 644 C CA . ALA A 1 84 ? 14.763 3.703 -22.445 1.00 92.25 84 ALA A CA 1
ATOM 645 C C . ALA A 1 84 ? 14.660 4.580 -21.196 1.00 92.25 84 ALA A C 1
ATOM 647 O O . ALA A 1 84 ? 15.550 4.582 -20.341 1.00 92.25 84 ALA A O 1
ATOM 648 N N . GLN A 1 85 ? 13.526 5.260 -21.050 1.00 94.00 85 GLN A N 1
ATOM 649 C CA . GLN A 1 85 ? 13.070 5.791 -19.763 1.00 94.00 85 GLN A CA 1
ATOM 650 C C . GLN A 1 85 ? 11.784 5.095 -19.294 1.00 94.00 85 GLN A C 1
ATOM 652 O O . GLN A 1 85 ? 11.546 4.961 -18.092 1.00 94.00 85 GLN A O 1
ATOM 657 N N . LYS A 1 86 ? 10.965 4.631 -20.239 1.00 95.69 86 LYS A N 1
ATOM 658 C CA . LYS A 1 86 ? 9.692 3.965 -19.995 1.00 95.69 86 LYS A CA 1
ATOM 659 C C . LYS A 1 86 ? 9.558 2.736 -20.887 1.00 95.69 86 LYS A C 1
ATOM 661 O O . LYS A 1 86 ? 9.697 2.822 -22.107 1.00 95.69 86 LYS A O 1
ATOM 666 N N . LEU A 1 87 ? 9.215 1.607 -20.277 1.00 96.25 87 LEU A N 1
ATOM 667 C CA . LEU A 1 87 ? 8.858 0.381 -20.983 1.00 96.25 87 LEU A CA 1
ATOM 668 C C . LEU A 1 87 ? 7.428 0.000 -20.656 1.00 96.25 87 LEU A C 1
ATOM 670 O O . LEU A 1 87 ? 7.047 0.017 -19.492 1.00 96.25 87 LEU A O 1
ATOM 674 N N . VAL A 1 88 ? 6.654 -0.372 -21.665 1.00 96.94 88 VAL A N 1
ATOM 675 C CA . VAL A 1 88 ? 5.293 -0.885 -21.501 1.00 96.94 88 VAL A CA 1
ATOM 676 C C . VAL A 1 88 ? 5.253 -2.301 -22.052 1.00 96.94 88 VAL A C 1
ATOM 678 O O . VAL A 1 88 ? 5.750 -2.561 -23.147 1.00 96.94 88 VAL A O 1
ATOM 681 N N . LEU A 1 89 ? 4.685 -3.214 -21.277 1.00 95.50 89 LEU A N 1
ATOM 682 C CA . LEU A 1 89 ? 4.638 -4.641 -21.557 1.00 95.50 89 LEU A CA 1
ATOM 683 C C . LEU A 1 89 ? 3.198 -5.100 -21.453 1.00 95.50 89 LEU A C 1
ATOM 685 O O . LEU A 1 89 ? 2.589 -4.939 -20.400 1.00 95.50 89 LEU A O 1
ATOM 689 N N . GLN A 1 90 ? 2.675 -5.705 -22.507 1.00 95.06 90 GLN A N 1
ATOM 690 C CA . GLN A 1 90 ? 1.356 -6.320 -22.494 1.00 95.06 90 GLN A CA 1
ATOM 691 C C . GLN A 1 90 ? 1.488 -7.840 -22.491 1.00 95.06 90 GLN A C 1
ATOM 693 O O . GLN A 1 90 ? 2.270 -8.414 -23.251 1.00 95.06 90 GLN A O 1
ATOM 698 N N . PHE A 1 91 ? 0.696 -8.492 -21.649 1.00 92.62 91 PHE A N 1
ATOM 699 C CA . PHE A 1 91 ? 0.678 -9.936 -21.472 1.00 92.62 91 PHE A CA 1
ATOM 700 C C . PHE A 1 91 ? -0.699 -10.467 -21.846 1.00 92.62 91 PHE A C 1
ATOM 702 O O . PHE A 1 91 ? -1.685 -10.234 -21.151 1.00 92.62 91 PHE A O 1
ATOM 709 N N . ARG A 1 92 ? -0.773 -11.219 -22.947 1.00 89.19 92 ARG A N 1
ATOM 710 C CA . ARG A 1 92 ? -2.043 -11.777 -23.426 1.00 89.19 92 ARG A CA 1
ATOM 711 C C . ARG A 1 92 ? -2.630 -12.817 -22.475 1.00 89.19 92 ARG A C 1
ATOM 713 O O . ARG A 1 92 ? -3.841 -12.868 -22.313 1.00 89.19 92 ARG A O 1
ATOM 720 N N . ALA A 1 93 ? -1.785 -13.637 -21.850 1.00 89.50 93 ALA A N 1
ATOM 721 C CA . ALA A 1 93 ? -2.234 -14.734 -20.990 1.00 89.50 93 ALA A CA 1
ATOM 722 C C . ALA A 1 93 ? -3.006 -14.247 -19.755 1.00 89.50 93 ALA A C 1
ATOM 724 O O . ALA A 1 93 ? -3.901 -14.939 -19.277 1.00 89.50 93 ALA A O 1
ATOM 725 N N . THR A 1 94 ? -2.654 -13.070 -19.242 1.00 91.00 94 THR A N 1
ATOM 726 C CA . THR A 1 94 ? -3.222 -12.524 -18.002 1.00 91.00 94 THR A CA 1
ATOM 727 C C . THR A 1 94 ? -4.023 -11.263 -18.216 1.00 91.00 94 THR A C 1
ATOM 729 O O . THR A 1 94 ? -4.637 -10.764 -17.280 1.00 91.00 94 THR A O 1
ATOM 732 N N . ASP A 1 95 ? -4.042 -10.789 -19.454 1.00 92.62 95 ASP A N 1
ATOM 733 C CA . ASP A 1 95 ? -4.750 -9.599 -19.868 1.00 92.62 95 ASP A CA 1
ATOM 734 C C . ASP A 1 95 ? -4.297 -8.316 -19.149 1.00 92.62 95 ASP A C 1
ATOM 736 O O . ASP A 1 95 ? -5.073 -7.391 -18.905 1.00 92.62 95 ASP A O 1
ATOM 740 N N . GLU A 1 96 ? -3.010 -8.275 -18.806 1.00 94.00 96 GLU A N 1
ATOM 741 C CA . GLU A 1 96 ? -2.380 -7.192 -18.059 1.00 94.00 96 GLU A CA 1
ATOM 742 C C . GLU A 1 96 ? -1.431 -6.383 -18.945 1.00 94.00 96 GLU A C 1
ATOM 744 O O . GLU A 1 96 ? -0.741 -6.914 -19.817 1.00 94.00 96 GLU A O 1
ATOM 749 N N . GLU A 1 97 ? -1.329 -5.095 -18.649 1.00 95.62 97 GLU A N 1
ATOM 750 C CA . GLU A 1 97 ? -0.286 -4.198 -19.119 1.00 95.62 97 GLU A CA 1
ATOM 751 C C . GLU A 1 97 ? 0.491 -3.675 -17.913 1.00 95.62 97 GLU A C 1
ATOM 753 O O . GLU A 1 97 ? -0.090 -3.167 -16.954 1.00 95.62 97 GLU A O 1
ATOM 758 N N . TRP A 1 98 ? 1.811 -3.773 -17.973 1.00 97.00 98 TRP A N 1
ATOM 759 C CA . TRP A 1 98 ? 2.717 -3.287 -16.947 1.00 97.00 98 TRP A CA 1
ATOM 760 C C . TRP A 1 98 ? 3.632 -2.218 -17.527 1.00 97.00 98 TRP A C 1
ATOM 762 O O . TRP A 1 98 ? 4.119 -2.348 -18.648 1.00 97.00 98 TRP A O 1
ATOM 772 N N . THR A 1 99 ? 3.907 -1.182 -16.744 1.00 97.88 99 THR A N 1
ATOM 773 C CA . THR A 1 99 ? 4.848 -0.122 -17.101 1.00 97.88 99 THR A CA 1
ATOM 774 C C . THR A 1 99 ? 6.045 -0.129 -16.159 1.00 97.88 99 THR A C 1
ATOM 776 O O . THR A 1 99 ? 5.883 -0.077 -14.941 1.00 97.88 99 THR A O 1
ATOM 779 N N . ILE A 1 100 ? 7.250 -0.170 -16.725 1.00 97.69 100 ILE A N 1
ATOM 780 C CA . ILE A 1 100 ? 8.523 -0.019 -16.022 1.00 97.69 100 ILE A CA 1
ATOM 781 C C . ILE A 1 100 ? 9.059 1.385 -16.290 1.00 97.69 100 ILE A C 1
ATOM 783 O O . ILE A 1 100 ? 9.164 1.809 -17.440 1.00 97.69 100 ILE A O 1
ATOM 787 N N . TYR A 1 101 ? 9.444 2.078 -15.227 1.00 97.50 101 TYR A N 1
ATOM 788 C CA . TYR A 1 101 ? 10.071 3.389 -15.271 1.00 97.50 101 TYR A CA 1
ATOM 789 C C . TYR A 1 101 ? 11.518 3.313 -14.799 1.00 97.50 101 TYR A C 1
ATOM 791 O O . TYR A 1 101 ? 11.828 2.674 -13.789 1.00 97.50 101 TYR A O 1
ATOM 799 N N . LEU A 1 102 ? 12.394 4.004 -15.517 1.00 95.88 102 LEU A N 1
ATOM 800 C CA . LEU A 1 102 ? 13.839 3.990 -15.330 1.00 95.88 102 LEU A CA 1
ATOM 801 C C . LEU A 1 102 ? 14.400 5.414 -15.296 1.00 95.88 102 LEU A C 1
ATOM 803 O O . LEU A 1 102 ? 13.738 6.352 -15.755 1.00 95.88 102 LEU A O 1
ATOM 807 N N . PRO A 1 103 ? 15.642 5.596 -14.813 1.00 94.88 103 PRO A N 1
ATOM 808 C CA . PRO A 1 103 ? 16.363 6.838 -15.039 1.00 94.88 103 PRO A CA 1
ATOM 809 C C . PRO A 1 103 ? 16.436 7.164 -16.544 1.00 94.88 103 PRO A C 1
ATOM 811 O O . PRO A 1 103 ? 16.521 6.247 -17.367 1.00 94.88 103 PRO A O 1
ATOM 814 N N . PRO A 1 104 ? 16.426 8.450 -16.936 1.00 91.31 104 PRO A N 1
ATOM 815 C CA . PRO A 1 104 ? 16.588 8.831 -18.335 1.00 91.31 104 PRO A CA 1
ATOM 816 C C . PRO A 1 104 ? 17.853 8.227 -18.954 1.00 91.31 104 PRO A C 1
ATOM 818 O O . PRO A 1 104 ? 18.906 8.227 -18.320 1.00 91.31 104 PRO A O 1
ATOM 821 N N . HIS A 1 105 ? 17.750 7.776 -20.207 1.00 90.31 105 HIS A N 1
ATOM 822 C CA . HIS A 1 105 ? 18.857 7.180 -20.968 1.00 90.31 105 HIS A CA 1
ATOM 823 C C . HIS A 1 105 ? 19.444 5.898 -20.355 1.00 90.31 105 HIS A C 1
ATOM 825 O O . HIS A 1 105 ? 20.636 5.643 -20.499 1.00 90.31 105 HIS A O 1
ATOM 831 N N . THR A 1 106 ? 18.620 5.075 -19.703 1.00 95.00 106 THR A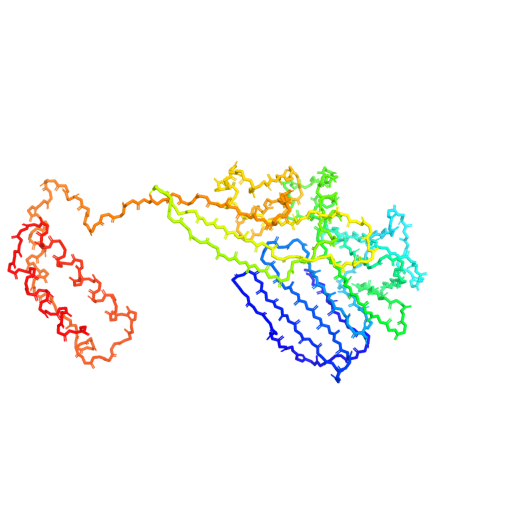 N 1
ATOM 832 C CA . THR A 1 106 ? 19.073 3.774 -19.192 1.00 95.00 106 THR A CA 1
ATOM 833 C C . THR A 1 106 ? 19.123 2.754 -20.336 1.00 95.00 106 THR A C 1
ATOM 835 O O . THR A 1 106 ? 18.102 2.560 -21.002 1.00 95.00 106 THR A O 1
ATOM 838 N N . PRO A 1 107 ? 20.252 2.067 -20.591 1.00 96.25 107 PRO A N 1
ATOM 839 C CA . PRO A 1 107 ? 20.309 1.002 -21.582 1.00 96.25 107 PRO A CA 1
ATOM 840 C C . PRO A 1 107 ? 19.633 -0.250 -21.026 1.00 96.25 107 PRO A C 1
ATOM 842 O O . PRO A 1 107 ? 20.013 -0.783 -19.985 1.00 96.25 107 PRO A O 1
ATOM 845 N N . VAL A 1 108 ? 18.631 -0.744 -21.736 1.00 95.50 108 VAL A N 1
ATOM 846 C CA . VAL A 1 108 ? 17.828 -1.897 -21.338 1.00 95.50 108 VAL A CA 1
ATOM 847 C C . VAL A 1 108 ? 17.931 -2.970 -22.394 1.00 95.50 108 VAL A C 1
ATOM 849 O O . VAL A 1 108 ? 17.831 -2.692 -23.588 1.00 95.50 108 VAL A O 1
ATOM 852 N N . ARG A 1 109 ? 18.086 -4.208 -21.941 1.00 94.81 109 ARG A N 1
ATOM 853 C CA . ARG A 1 109 ? 18.012 -5.406 -22.763 1.00 94.81 109 ARG A CA 1
ATOM 854 C C . ARG A 1 109 ? 16.820 -6.241 -22.319 1.00 94.81 109 ARG A C 1
ATOM 856 O O . ARG A 1 109 ? 16.699 -6.573 -21.143 1.00 94.81 109 ARG A O 1
ATOM 863 N N . CYS A 1 110 ? 15.967 -6.594 -23.271 1.00 94.31 110 CYS A N 1
ATOM 864 C CA . CYS A 1 110 ? 14.834 -7.485 -23.054 1.00 94.31 110 CYS A CA 1
ATOM 865 C C . CYS A 1 110 ? 15.086 -8.802 -23.786 1.00 94.31 110 CYS A C 1
ATOM 867 O O . CYS A 1 110 ? 15.330 -8.785 -24.991 1.00 94.31 110 CYS A O 1
ATOM 869 N N . THR A 1 111 ? 15.000 -9.931 -23.087 1.00 93.38 111 THR A N 1
ATOM 870 C CA . THR A 1 111 ? 15.037 -11.270 -23.683 1.00 93.38 111 THR A CA 1
ATOM 871 C C . THR A 1 111 ? 13.805 -12.069 -23.278 1.00 93.38 111 THR A C 1
ATOM 873 O O . THR A 1 111 ? 13.404 -12.078 -22.115 1.00 93.38 111 THR A O 1
ATOM 876 N N . THR A 1 112 ? 13.192 -12.754 -24.242 1.00 89.50 112 THR A N 1
ATOM 877 C CA . THR A 1 112 ? 12.118 -13.724 -23.986 1.00 89.50 112 THR A CA 1
ATOM 878 C C . THR A 1 112 ? 12.605 -15.114 -24.371 1.00 89.50 112 THR A C 1
ATOM 880 O O . THR A 1 112 ? 13.070 -15.314 -25.492 1.00 89.50 112 THR A O 1
ATOM 883 N N . ALA A 1 113 ? 12.515 -16.065 -23.445 1.00 87.12 113 ALA A N 1
ATOM 884 C CA . ALA A 1 113 ? 12.812 -17.474 -23.677 1.00 87.12 113 ALA A CA 1
ATOM 885 C C . ALA A 1 113 ? 11.651 -18.318 -23.143 1.00 87.12 113 ALA A C 1
ATOM 887 O O . ALA A 1 113 ? 11.299 -18.208 -21.969 1.00 87.12 113 ALA A O 1
ATOM 888 N N . ASP A 1 114 ? 11.051 -19.137 -24.008 1.00 84.38 114 ASP A N 1
ATOM 889 C CA . ASP A 1 114 ? 9.863 -19.945 -23.718 1.00 84.38 114 ASP A CA 1
ATOM 890 C C . ASP A 1 114 ? 8.725 -19.118 -23.091 1.00 84.38 114 ASP A C 1
ATOM 892 O O . ASP A 1 114 ? 8.078 -18.310 -23.760 1.00 84.38 114 ASP A O 1
ATOM 896 N N . THR A 1 115 ? 8.490 -19.303 -21.793 1.00 87.00 115 THR A N 1
ATOM 897 C CA . THR A 1 115 ? 7.460 -18.620 -21.008 1.00 87.00 115 THR A CA 1
ATOM 898 C C . THR A 1 115 ? 8.030 -17.558 -20.085 1.00 87.00 115 THR A C 1
ATOM 900 O O . THR A 1 115 ? 7.294 -17.060 -19.248 1.00 87.00 115 THR A O 1
ATOM 903 N N . ARG A 1 116 ? 9.315 -17.213 -20.184 1.00 92.44 116 ARG A N 1
ATOM 904 C CA . ARG A 1 116 ? 9.966 -16.266 -19.283 1.00 92.44 116 ARG A CA 1
ATOM 905 C C . ARG A 1 116 ? 10.470 -15.050 -20.036 1.00 92.44 116 ARG A C 1
ATOM 907 O O . ARG A 1 116 ? 11.253 -15.162 -20.977 1.00 92.44 116 ARG A O 1
ATOM 914 N N . THR A 1 117 ? 10.089 -13.880 -19.545 1.00 93.62 117 THR A N 1
ATOM 915 C CA . THR A 1 117 ? 10.637 -12.603 -19.999 1.00 93.62 117 THR A CA 1
ATOM 916 C C . THR A 1 117 ? 11.598 -12.063 -18.950 1.00 93.62 117 THR A C 1
ATOM 918 O O . THR A 1 117 ? 11.285 -12.040 -17.755 1.00 93.62 117 THR A O 1
ATOM 921 N N . VAL A 1 118 ? 12.769 -11.618 -19.396 1.00 95.25 118 VAL A N 1
ATOM 922 C CA . VAL A 1 118 ? 13.802 -10.989 -18.573 1.00 95.25 118 VAL A CA 1
ATOM 923 C C . VAL A 1 118 ? 14.124 -9.612 -19.138 1.00 95.25 118 VAL A C 1
ATOM 925 O O . VAL A 1 118 ? 14.347 -9.447 -20.334 1.00 95.25 118 VAL A O 1
ATOM 928 N N . ILE A 1 119 ? 14.151 -8.621 -18.255 1.00 95.50 119 ILE A N 1
ATOM 929 C CA . ILE A 1 119 ? 14.490 -7.234 -18.550 1.00 95.50 119 ILE A CA 1
ATOM 930 C C . ILE A 1 119 ? 15.652 -6.860 -17.644 1.00 95.50 119 ILE A C 1
ATOM 932 O O . ILE A 1 119 ? 15.547 -6.906 -16.420 1.00 95.50 119 ILE A O 1
ATOM 936 N N . GLU A 1 120 ? 16.770 -6.503 -18.251 1.00 95.75 120 GLU A N 1
ATOM 937 C CA . GLU A 1 120 ? 18.023 -6.205 -17.571 1.00 95.75 120 GLU A CA 1
ATOM 938 C C . GLU A 1 120 ? 18.495 -4.809 -17.965 1.00 95.75 120 GLU A C 1
ATOM 940 O O . GLU A 1 120 ? 18.400 -4.419 -19.131 1.00 95.75 120 GLU A O 1
ATOM 945 N N . VAL A 1 121 ? 19.045 -4.064 -17.009 1.00 95.50 121 VAL A N 1
ATOM 946 C CA . VAL A 1 121 ? 19.817 -2.860 -17.333 1.00 95.50 121 VAL A CA 1
ATOM 947 C C . VAL A 1 121 ? 21.189 -3.293 -17.845 1.00 95.50 121 VAL A C 1
ATOM 949 O O . VAL A 1 121 ? 21.981 -3.869 -17.107 1.00 95.50 121 VAL A O 1
ATOM 952 N N . ALA A 1 122 ? 21.476 -3.034 -19.115 1.00 91.62 122 ALA A N 1
ATOM 953 C CA . ALA A 1 122 ? 22.655 -3.537 -19.812 1.00 91.62 122 ALA A CA 1
ATOM 954 C C . ALA A 1 122 ? 23.903 -2.664 -19.562 1.00 91.62 122 ALA A C 1
ATOM 956 O O . ALA A 1 122 ? 24.526 -2.172 -20.504 1.00 91.62 122 ALA A O 1
ATOM 957 N N . GLU A 1 123 ? 24.270 -2.476 -18.292 1.00 89.00 123 GLU A N 1
ATOM 958 C CA . GLU A 1 123 ? 25.462 -1.734 -17.854 1.00 89.00 123 GLU A CA 1
ATOM 959 C C . GLU A 1 123 ? 26.374 -2.598 -16.975 1.00 89.00 123 GLU A C 1
ATOM 961 O O . GLU A 1 123 ? 25.942 -3.571 -16.364 1.00 89.00 123 GLU A O 1
ATOM 966 N N . GLY A 1 124 ? 27.656 -2.225 -16.865 1.00 86.62 124 GLY A N 1
ATOM 967 C CA . GLY A 1 124 ? 28.598 -2.910 -15.968 1.00 86.62 124 GLY A CA 1
ATOM 968 C C . GLY A 1 124 ? 28.326 -2.664 -14.475 1.00 86.62 124 GLY A C 1
ATOM 969 O O . GLY A 1 124 ? 28.730 -3.461 -13.629 1.00 86.62 124 GLY A O 1
ATOM 970 N N . PHE A 1 125 ? 27.647 -1.566 -14.146 1.00 89.44 125 PHE A N 1
ATOM 971 C CA . PHE A 1 125 ? 27.168 -1.213 -12.811 1.00 89.44 125 PHE A CA 1
ATOM 972 C C . PHE A 1 125 ? 25.999 -0.238 -12.954 1.00 89.44 125 PHE A C 1
ATOM 974 O O . PHE A 1 125 ? 25.959 0.517 -13.916 1.00 89.44 125 PHE A O 1
ATOM 981 N N . PHE A 1 126 ? 25.085 -0.222 -11.985 1.00 94.81 126 PHE A N 1
ATOM 982 C CA . PHE A 1 126 ? 23.958 0.706 -11.975 1.00 94.81 126 PHE A CA 1
ATOM 983 C C . PHE A 1 126 ? 23.709 1.221 -10.554 1.00 94.81 126 PHE A C 1
ATOM 985 O O . PHE A 1 126 ? 23.806 0.471 -9.576 1.00 94.81 126 PHE A O 1
ATOM 992 N N . SER A 1 127 ? 23.410 2.515 -10.456 1.00 95.19 127 SER A N 1
ATOM 993 C CA . SER A 1 127 ? 22.984 3.179 -9.225 1.00 95.19 127 SER A CA 1
ATOM 994 C C . SER A 1 127 ? 21.833 4.118 -9.553 1.00 95.19 127 SER A C 1
ATOM 996 O O . SER A 1 127 ? 22.012 5.108 -10.260 1.00 95.19 127 SER A O 1
ATOM 998 N N . GLY A 1 128 ? 20.644 3.795 -9.063 1.00 95.44 128 GLY A N 1
ATOM 999 C CA . GLY A 1 128 ? 19.426 4.505 -9.423 1.00 95.44 128 GLY A CA 1
ATOM 1000 C C . GLY A 1 128 ? 18.172 3.746 -9.022 1.00 95.44 128 GLY A C 1
ATOM 1001 O O . GLY A 1 128 ? 18.236 2.673 -8.422 1.00 95.44 128 GLY A O 1
ATOM 1002 N N . THR A 1 129 ? 17.023 4.314 -9.373 1.00 97.06 129 THR A N 1
ATOM 1003 C CA . THR A 1 129 ? 15.712 3.781 -8.995 1.00 97.06 129 THR A CA 1
ATOM 1004 C C . THR A 1 129 ? 14.966 3.267 -10.213 1.00 97.06 129 THR A C 1
ATOM 1006 O O . THR A 1 129 ? 14.819 3.986 -11.201 1.00 97.06 129 THR A O 1
ATOM 1009 N N . VAL A 1 130 ? 14.458 2.044 -10.108 1.00 97.50 130 VAL A N 1
ATOM 1010 C CA . VAL A 1 130 ? 13.555 1.407 -11.065 1.00 97.50 130 VAL A CA 1
ATOM 1011 C C . VAL A 1 130 ? 12.177 1.300 -10.427 1.00 97.50 130 VAL A C 1
ATOM 1013 O O . VAL A 1 130 ? 12.062 0.972 -9.243 1.00 97.50 130 VAL A O 1
ATOM 1016 N N . ARG A 1 131 ? 11.119 1.575 -11.191 1.00 97.81 131 ARG A N 1
ATOM 1017 C CA . ARG A 1 131 ? 9.739 1.429 -10.714 1.00 97.81 131 ARG A CA 1
ATOM 1018 C C . ARG A 1 131 ? 8.920 0.587 -11.668 1.00 97.81 131 ARG A C 1
ATOM 1020 O O . ARG A 1 131 ? 9.151 0.631 -12.868 1.00 97.81 131 ARG A O 1
ATOM 1027 N N . LEU A 1 132 ? 7.947 -0.137 -11.141 1.00 97.75 132 LEU A N 1
ATOM 1028 C CA . LEU A 1 132 ? 7.003 -0.939 -11.914 1.00 97.75 132 LEU A CA 1
ATOM 1029 C C . LEU A 1 132 ? 5.587 -0.650 -11.437 1.00 97.75 132 LEU A C 1
ATOM 1031 O O . LEU A 1 132 ? 5.345 -0.660 -10.232 1.00 97.75 132 LEU A O 1
ATOM 1035 N N . ALA A 1 133 ? 4.668 -0.444 -12.372 1.00 97.56 133 ALA A N 1
ATOM 1036 C CA . ALA A 1 133 ? 3.248 -0.267 -12.106 1.00 97.56 133 ALA A CA 1
ATOM 1037 C C . ALA A 1 133 ? 2.401 -1.139 -13.036 1.00 97.56 133 ALA A C 1
ATOM 1039 O O . ALA A 1 133 ? 2.764 -1.363 -14.190 1.00 97.56 133 ALA A O 1
ATOM 1040 N N . LEU A 1 134 ? 1.257 -1.602 -12.538 1.00 95.75 134 LEU A N 1
ATOM 1041 C CA . LEU A 1 134 ? 0.210 -2.210 -13.355 1.00 95.75 134 LEU A CA 1
ATOM 1042 C C . LEU A 1 134 ? -0.574 -1.070 -14.025 1.00 95.75 134 LEU A C 1
ATOM 1044 O O . LEU A 1 134 ? -1.244 -0.300 -13.345 1.00 95.75 134 LEU A O 1
ATOM 1048 N N . SER A 1 135 ? -0.446 -0.911 -15.342 1.00 95.50 135 SER A N 1
ATOM 1049 C CA . SER A 1 135 ? -1.066 0.191 -16.092 1.00 95.50 135 SER A CA 1
ATOM 1050 C C . SER A 1 135 ? -2.408 -0.178 -16.723 1.00 95.50 135 SER A C 1
ATOM 1052 O O . SER A 1 135 ? -3.199 0.710 -17.034 1.00 95.50 135 SER A O 1
ATOM 1054 N N . ASN A 1 136 ? -2.688 -1.471 -16.880 1.00 94.12 136 ASN A N 1
ATOM 1055 C CA . ASN A 1 136 ? -3.995 -1.997 -17.260 1.00 94.12 136 ASN A CA 1
ATOM 1056 C C . ASN A 1 136 ? -4.118 -3.442 -16.756 1.00 94.12 136 ASN A C 1
ATOM 1058 O O . ASN A 1 136 ? -3.152 -4.191 -16.795 1.00 94.12 136 ASN A O 1
ATOM 1062 N N . ASN A 1 137 ? -5.288 -3.857 -16.294 1.00 91.31 137 ASN A N 1
ATOM 1063 C CA . ASN A 1 137 ? -5.572 -5.227 -15.851 1.00 91.31 137 ASN A CA 1
ATOM 1064 C C . ASN A 1 137 ? -6.689 -5.900 -16.671 1.00 91.31 137 ASN A C 1
ATOM 1066 O 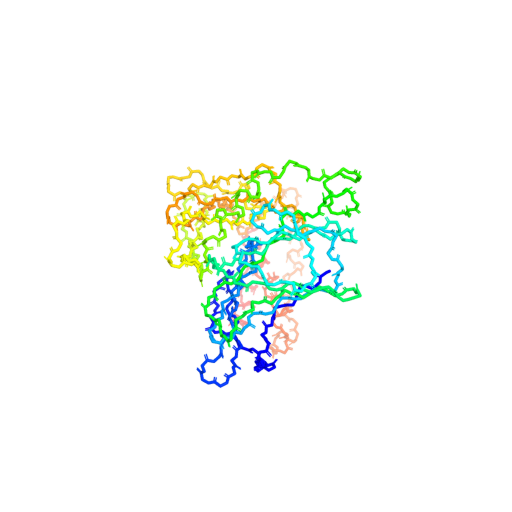O . ASN A 1 137 ? -7.226 -6.929 -16.254 1.00 91.31 137 ASN A O 1
ATOM 1070 N N . CYS A 1 138 ? -7.068 -5.270 -17.785 1.00 91.69 138 CYS A N 1
ATOM 1071 C CA . CYS A 1 138 ? -8.124 -5.687 -18.690 1.00 91.69 138 CYS A CA 1
ATOM 1072 C C . CYS A 1 138 ? -7.833 -5.176 -20.115 1.00 91.69 138 CYS A C 1
ATOM 1074 O O . CYS A 1 138 ? -8.512 -4.292 -20.639 1.00 91.69 138 CYS A O 1
ATOM 1076 N N . THR A 1 139 ? -6.762 -5.653 -20.745 1.00 92.06 139 THR A N 1
ATOM 1077 C CA . THR A 1 139 ? -6.329 -5.144 -22.062 1.00 92.06 139 THR A CA 1
ATOM 1078 C C . THR A 1 139 ? -7.150 -5.655 -23.258 1.00 92.06 139 THR A C 1
ATOM 1080 O O . THR A 1 139 ? -7.239 -4.972 -24.275 1.00 92.06 139 THR A O 1
ATOM 1083 N N . HIS A 1 140 ? -7.777 -6.821 -23.128 1.00 91.06 140 HIS A N 1
ATOM 1084 C CA . HIS A 1 140 ? -8.524 -7.569 -24.138 1.00 91.06 140 HIS A CA 1
ATOM 1085 C C . HIS A 1 140 ? -9.930 -7.946 -23.645 1.00 91.06 140 HIS A C 1
ATOM 1087 O O . HIS A 1 140 ? -10.704 -8.504 -24.419 1.00 91.06 140 HIS A O 1
ATOM 1093 N N . GLY A 1 141 ? -10.273 -7.669 -22.381 1.00 90.88 141 GLY A N 1
ATOM 1094 C CA . GLY A 1 141 ? -11.584 -8.002 -21.819 1.00 90.88 141 GLY A CA 1
ATOM 1095 C C . GLY A 1 141 ? -11.687 -9.435 -21.290 1.00 90.88 141 GLY A C 1
ATOM 1096 O O . GLY A 1 141 ? -12.778 -9.893 -20.961 1.00 90.88 141 GLY A O 1
ATOM 1097 N N . THR A 1 142 ? -10.580 -10.178 -21.229 1.00 90.38 142 THR A N 1
ATOM 1098 C CA . THR A 1 142 ? -10.581 -11.597 -20.833 1.00 90.38 142 THR A CA 1
ATOM 1099 C C . THR A 1 142 ? -10.295 -11.799 -19.349 1.00 90.38 142 THR A C 1
ATOM 1101 O O . THR A 1 142 ? -10.471 -12.901 -18.830 1.00 90.38 142 THR A O 1
ATOM 1104 N N . SER A 1 143 ? -9.843 -10.752 -18.659 1.00 85.94 143 SER A N 1
ATOM 1105 C CA . SER A 1 143 ? -9.574 -10.786 -17.224 1.00 85.94 143 SER A CA 1
ATOM 1106 C C . SER A 1 143 ? -10.863 -10.902 -16.396 1.00 85.94 143 SER A C 1
ATOM 1108 O O . SER A 1 143 ? -11.813 -10.156 -16.635 1.00 85.94 143 SER A O 1
ATOM 1110 N N . PRO A 1 144 ? -10.915 -11.739 -15.342 1.00 82.94 144 PRO A N 1
ATOM 1111 C CA . PRO A 1 144 ? -12.067 -11.778 -14.434 1.00 82.94 144 PRO A CA 1
ATOM 1112 C C . PRO A 1 144 ? -12.200 -10.505 -13.581 1.00 82.94 144 PRO A C 1
ATOM 1114 O O . PRO A 1 144 ? -13.212 -10.319 -12.912 1.00 82.94 144 PRO A O 1
ATOM 1117 N N . ILE A 1 145 ? -11.170 -9.652 -13.569 1.00 82.25 145 ILE A N 1
ATOM 1118 C CA . ILE A 1 145 ? -11.144 -8.375 -12.844 1.00 82.25 145 ILE A CA 1
ATOM 1119 C C . ILE A 1 145 ? -11.399 -7.164 -13.753 1.00 82.25 145 ILE A C 1
ATOM 1121 O O . ILE A 1 145 ? -11.264 -6.032 -13.288 1.00 82.25 145 ILE A O 1
ATOM 1125 N N . CYS A 1 146 ? -11.768 -7.397 -15.019 1.00 84.38 146 CYS A N 1
ATOM 1126 C CA . CYS A 1 146 ? -12.354 -6.382 -15.890 1.00 84.38 146 CYS A CA 1
ATOM 1127 C C . CYS A 1 146 ? -13.624 -5.796 -15.260 1.00 84.38 146 CYS A C 1
ATOM 1129 O O . CYS A 1 146 ? -14.366 -6.509 -14.582 1.00 84.38 146 CYS A O 1
ATOM 1131 N N . ASP A 1 147 ? -13.904 -4.515 -15.506 1.00 78.88 147 ASP A N 1
ATOM 1132 C CA . ASP A 1 147 ? -15.140 -3.896 -15.012 1.00 78.88 147 ASP A CA 1
ATOM 1133 C C . ASP A 1 147 ? -16.386 -4.462 -15.712 1.00 78.88 147 ASP A C 1
ATOM 1135 O O . ASP A 1 147 ? -17.428 -4.619 -15.073 1.00 78.88 147 ASP A O 1
ATOM 1139 N N . ALA A 1 148 ? -16.252 -4.850 -16.985 1.00 81.19 148 ALA A N 1
ATOM 1140 C CA . ALA A 1 148 ? -17.251 -5.597 -17.739 1.00 81.19 148 ALA A CA 1
ATOM 1141 C C . ALA A 1 148 ? -16.594 -6.796 -18.462 1.00 81.19 148 ALA A C 1
ATOM 1143 O O . ALA A 1 148 ? -15.607 -6.616 -19.180 1.00 81.19 148 ALA A O 1
ATOM 1144 N N . PRO A 1 149 ? -17.094 -8.037 -18.282 1.00 79.00 149 PRO A N 1
ATOM 1145 C CA . PRO A 1 149 ? -16.554 -9.206 -18.974 1.00 79.00 149 PRO A CA 1
ATOM 1146 C C . PRO A 1 149 ? -16.636 -9.060 -20.498 1.00 79.00 149 PRO A C 1
ATOM 1148 O O . PRO A 1 149 ? -17.699 -8.763 -21.037 1.00 79.00 149 PRO A O 1
ATOM 1151 N N . GLY A 1 150 ? -15.532 -9.319 -21.196 1.00 86.38 150 GLY A N 1
ATOM 1152 C CA . GLY A 1 150 ? -15.437 -9.193 -22.652 1.00 86.38 150 GLY A CA 1
ATOM 1153 C C . GLY A 1 150 ? -15.172 -7.773 -23.157 1.00 86.38 150 GLY A C 1
ATOM 1154 O O . GLY A 1 150 ? -14.968 -7.602 -24.358 1.00 86.38 150 GLY A O 1
ATOM 1155 N N . GLU A 1 151 ? -15.129 -6.769 -22.277 1.00 87.69 151 GLU A N 1
ATOM 1156 C CA . GLU A 1 151 ? -14.889 -5.376 -22.656 1.00 87.69 151 GLU A CA 1
ATOM 1157 C C . GLU A 1 151 ? -13.512 -4.910 -22.162 1.00 87.69 151 GLU A C 1
ATOM 1159 O O . GLU A 1 151 ? -13.297 -4.798 -20.955 1.00 87.69 151 GLU A O 1
ATOM 1164 N N . PRO A 1 152 ? -12.551 -4.639 -23.064 1.00 89.69 152 PRO A N 1
ATOM 1165 C CA . PRO A 1 152 ? -11.252 -4.122 -22.666 1.00 89.69 152 PRO A CA 1
ATOM 1166 C C . PRO A 1 152 ? -11.351 -2.698 -22.108 1.00 89.69 152 PRO A C 1
ATOM 1168 O O . PRO A 1 152 ? -12.058 -1.837 -22.641 1.00 89.69 152 PRO A O 1
ATOM 1171 N N . ASN A 1 153 ? -10.530 -2.408 -21.101 1.00 88.62 153 ASN A N 1
ATOM 1172 C CA . ASN A 1 153 ? -10.351 -1.067 -20.563 1.00 88.62 153 ASN A CA 1
ATOM 1173 C C . ASN A 1 153 ? -9.535 -0.219 -21.549 1.00 88.62 153 ASN A C 1
ATOM 1175 O O . ASN A 1 153 ? -8.303 -0.243 -21.556 1.00 88.62 153 ASN A O 1
ATOM 1179 N N . THR A 1 154 ? -10.231 0.544 -22.392 1.00 87.31 154 THR A N 1
ATOM 1180 C CA . THR A 1 154 ? -9.611 1.411 -23.409 1.00 87.31 154 THR A CA 1
ATOM 1181 C C . THR A 1 154 ? -9.456 2.863 -22.950 1.00 87.31 154 THR A C 1
ATOM 1183 O O . THR A 1 154 ? -8.521 3.549 -23.369 1.00 87.31 154 THR A O 1
ATOM 1186 N N . ASN A 1 155 ? -10.312 3.336 -22.039 1.00 89.56 155 ASN A N 1
ATOM 1187 C CA . ASN A 1 155 ? -10.293 4.711 -21.537 1.00 89.56 155 ASN A CA 1
ATOM 1188 C C . ASN A 1 155 ? -9.330 4.893 -20.347 1.00 89.56 155 ASN A C 1
ATOM 1190 O O . ASN A 1 155 ? -9.743 5.177 -19.226 1.00 89.56 155 ASN A O 1
ATOM 1194 N N . LEU A 1 156 ? -8.030 4.700 -20.587 1.00 93.31 156 LEU A N 1
ATOM 1195 C CA . LEU A 1 156 ? -6.984 4.751 -19.550 1.00 93.31 156 LEU A CA 1
ATOM 1196 C C . LEU A 1 156 ? -5.974 5.888 -19.739 1.00 93.31 156 LEU A C 1
ATOM 1198 O O . LEU A 1 156 ? -4.926 5.895 -19.096 1.00 93.31 156 LEU A O 1
ATOM 1202 N N . ALA A 1 157 ? -6.250 6.845 -20.626 1.00 94.19 157 ALA A N 1
ATOM 1203 C CA . ALA A 1 157 ? -5.312 7.928 -20.927 1.00 94.19 157 ALA A CA 1
ATOM 1204 C C . ALA A 1 157 ? -4.978 8.769 -19.682 1.00 94.19 157 ALA A C 1
ATOM 1206 O O . ALA A 1 157 ? -3.808 9.027 -19.407 1.00 94.19 1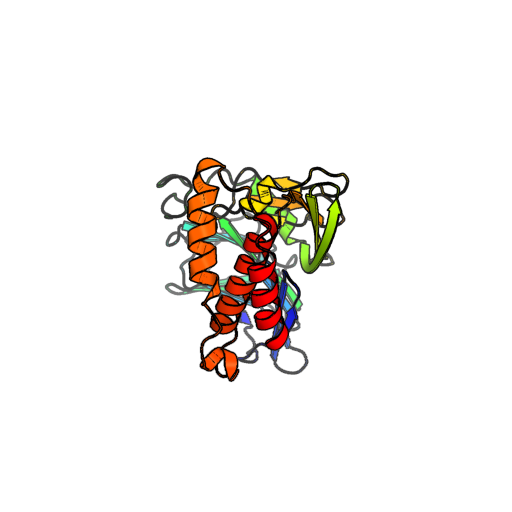57 ALA A O 1
ATOM 1207 N N . GLU A 1 158 ? -5.997 9.134 -18.899 1.00 94.88 158 GLU A N 1
ATOM 1208 C CA . GLU A 1 158 ? -5.828 9.904 -17.663 1.00 94.88 158 GLU A CA 1
ATOM 1209 C C . GLU A 1 158 ? -5.034 9.119 -16.611 1.00 94.88 158 GLU A C 1
ATOM 1211 O O . GLU A 1 158 ? -4.084 9.638 -16.032 1.00 94.88 158 GLU A O 1
ATOM 1216 N N . PHE A 1 159 ? -5.353 7.835 -16.431 1.00 96.12 159 PHE A N 1
ATOM 1217 C CA . PHE A 1 159 ? -4.651 6.962 -15.495 1.00 96.12 159 PHE A CA 1
ATOM 1218 C C . PHE A 1 159 ? -3.185 6.745 -15.862 1.00 96.12 159 PHE A C 1
ATOM 1220 O O . PHE A 1 159 ? -2.309 6.882 -15.012 1.00 96.12 159 PHE A O 1
ATOM 1227 N N . ARG A 1 160 ? -2.892 6.470 -17.136 1.00 95.62 160 ARG A N 1
ATOM 1228 C CA . ARG A 1 160 ? -1.512 6.346 -17.624 1.00 95.62 160 ARG A CA 1
ATOM 1229 C C . ARG A 1 160 ? -0.742 7.655 -17.457 1.00 95.62 160 ARG A C 1
ATOM 1231 O O . ARG A 1 160 ? 0.421 7.618 -17.075 1.00 95.62 160 ARG A O 1
ATOM 1238 N N . SER A 1 161 ? -1.390 8.800 -17.679 1.00 95.06 161 SER A N 1
ATOM 1239 C CA . SER A 1 161 ? -0.799 10.117 -17.414 1.00 95.06 161 SER A CA 1
ATOM 1240 C C . SER A 1 161 ? -0.507 10.325 -15.921 1.00 95.06 161 SER A C 1
ATOM 1242 O O . SER A 1 161 ? 0.571 10.795 -15.558 1.00 95.06 161 SER A O 1
ATOM 1244 N N . ALA A 1 162 ? -1.422 9.910 -15.038 1.00 95.75 162 ALA A N 1
ATOM 1245 C CA . ALA A 1 162 ? -1.231 9.964 -13.590 1.00 95.75 162 ALA A CA 1
ATOM 1246 C C . ALA A 1 162 ? -0.089 9.044 -13.122 1.00 95.75 162 ALA A C 1
ATOM 1248 O O . ALA A 1 162 ? 0.727 9.456 -12.294 1.00 95.75 162 ALA A O 1
ATOM 1249 N N . LEU A 1 163 ? 0.022 7.841 -13.701 1.00 96.94 163 LEU A N 1
ATOM 1250 C CA . LEU A 1 163 ? 1.152 6.936 -13.489 1.00 96.94 163 LEU A CA 1
ATOM 1251 C C . LEU A 1 163 ? 2.476 7.550 -13.965 1.00 96.94 163 LEU A C 1
ATOM 1253 O O . LEU A 1 163 ? 3.481 7.511 -13.261 1.00 96.94 163 LEU A O 1
ATOM 1257 N N . ASP A 1 164 ? 2.490 8.163 -15.146 1.00 95.25 164 ASP A N 1
ATOM 1258 C CA . ASP A 1 164 ? 3.691 8.800 -15.683 1.00 95.25 164 ASP A CA 1
ATOM 1259 C C . ASP A 1 164 ? 4.133 9.980 -14.813 1.00 95.25 164 ASP A C 1
ATOM 1261 O O . ASP A 1 164 ? 5.311 10.076 -14.463 1.00 95.25 164 ASP A O 1
ATOM 1265 N N . SER A 1 165 ? 3.191 10.834 -14.400 1.00 93.50 165 SER A N 1
ATOM 1266 C CA . SER A 1 165 ? 3.457 11.961 -13.501 1.00 93.50 165 SER A CA 1
ATOM 1267 C C . SER A 1 165 ? 3.958 11.477 -12.138 1.00 93.50 165 SER A C 1
ATOM 1269 O O . SER A 1 165 ? 5.009 11.913 -11.671 1.00 93.50 165 SER A O 1
ATOM 1271 N N . GLY A 1 166 ? 3.262 10.526 -11.513 1.00 95.19 166 GLY A N 1
ATOM 1272 C CA . GLY A 1 166 ? 3.627 10.012 -10.194 1.00 95.19 166 GLY A CA 1
ATOM 1273 C C . GLY A 1 166 ? 4.893 9.156 -10.173 1.00 95.19 166 GLY A C 1
ATOM 1274 O O . GLY A 1 166 ? 5.529 9.040 -9.121 1.00 95.19 166 GLY A O 1
ATOM 1275 N N . SER A 1 167 ? 5.314 8.614 -11.323 1.00 95.94 167 SER A N 1
ATOM 1276 C CA . SER A 1 167 ? 6.541 7.819 -11.462 1.00 95.94 167 SER A CA 1
ATOM 1277 C C . SER A 1 167 ? 7.801 8.584 -11.048 1.00 95.94 167 SER A C 1
ATOM 1279 O O . SER A 1 167 ? 8.763 7.962 -10.591 1.00 95.94 167 SER A O 1
ATOM 1281 N N . SER A 1 168 ? 7.797 9.919 -11.116 1.00 94.00 168 SER A N 1
ATOM 1282 C CA . SER A 1 168 ? 8.941 10.729 -10.701 1.00 94.00 168 SER A CA 1
ATOM 1283 C C . SER A 1 168 ? 9.007 10.993 -9.195 1.00 94.00 168 SER A C 1
ATOM 1285 O O . SER A 1 168 ? 10.024 11.521 -8.751 1.00 94.00 168 SER A O 1
ATOM 1287 N N . GLN A 1 169 ? 7.971 10.646 -8.417 1.00 94.56 169 GLN A N 1
ATOM 1288 C CA . GLN A 1 169 ? 7.912 10.867 -6.966 1.00 94.56 169 GLN A CA 1
ATOM 1289 C C . GLN A 1 169 ? 8.001 9.557 -6.179 1.00 94.56 169 GLN A C 1
ATOM 1291 O O . GLN A 1 169 ? 7.130 8.688 -6.269 1.00 94.56 169 GLN A O 1
ATOM 1296 N N . CYS A 1 170 ? 9.058 9.427 -5.384 1.00 95.50 170 CYS A N 1
ATOM 1297 C CA . CYS A 1 170 ? 9.362 8.263 -4.567 1.00 95.50 170 CYS A CA 1
ATOM 1298 C C . CYS A 1 170 ? 8.999 8.564 -3.120 1.00 95.50 170 CYS A C 1
ATOM 1300 O O . CYS A 1 170 ? 9.660 9.364 -2.466 1.00 95.50 170 CYS A O 1
ATOM 1302 N N . ILE A 1 171 ? 7.946 7.918 -2.625 1.00 96.75 171 ILE A N 1
ATOM 1303 C CA . ILE A 1 171 ? 7.550 8.018 -1.220 1.00 96.75 171 ILE A CA 1
ATOM 1304 C C . ILE A 1 171 ? 8.574 7.265 -0.365 1.00 96.75 171 ILE A C 1
ATOM 1306 O O . ILE A 1 171 ? 8.910 6.113 -0.652 1.00 96.75 171 ILE A O 1
ATOM 1310 N N . THR A 1 172 ? 9.066 7.925 0.679 1.00 96.50 172 THR A N 1
ATOM 1311 C CA . THR A 1 172 ? 10.127 7.422 1.563 1.00 96.50 172 THR A CA 1
ATOM 1312 C C . THR A 1 172 ? 9.644 7.146 2.980 1.00 96.50 172 THR A C 1
ATOM 1314 O O . THR A 1 172 ? 10.237 6.306 3.659 1.00 96.50 172 THR A O 1
ATOM 1317 N N . SER A 1 173 ? 8.591 7.834 3.421 1.00 97.56 173 SER A N 1
ATOM 1318 C CA . SER A 1 173 ? 7.891 7.579 4.679 1.00 97.56 173 SER A CA 1
ATOM 1319 C C . SER A 1 173 ? 6.519 8.250 4.689 1.00 97.56 173 SER A C 1
ATOM 1321 O O . SER A 1 173 ? 6.186 9.039 3.800 1.00 97.56 173 SER A O 1
ATOM 1323 N N . ALA A 1 174 ? 5.729 7.956 5.713 1.00 97.12 174 ALA A N 1
ATOM 1324 C CA . ALA A 1 174 ? 4.493 8.661 6.011 1.00 97.12 174 ALA A CA 1
ATOM 1325 C C . ALA A 1 174 ? 4.471 9.125 7.470 1.00 97.12 174 ALA A C 1
ATOM 1327 O O . ALA A 1 174 ? 5.105 8.520 8.332 1.00 97.12 174 ALA A O 1
ATOM 1328 N N . VAL A 1 175 ? 3.734 10.200 7.745 1.00 96.50 175 VAL A N 1
ATOM 1329 C CA . VAL A 1 175 ? 3.460 10.670 9.108 1.00 96.50 175 VAL A CA 1
ATOM 1330 C C . VAL A 1 175 ? 1.956 10.769 9.295 1.00 96.50 175 VAL A C 1
ATOM 1332 O O . VAL A 1 175 ? 1.281 11.447 8.520 1.00 96.50 175 VAL A O 1
ATOM 1335 N N . LEU A 1 176 ? 1.448 10.084 10.317 1.00 96.50 176 LEU A N 1
ATOM 1336 C CA . LEU A 1 176 ? 0.040 10.082 10.694 1.00 96.50 176 LEU A CA 1
ATOM 1337 C C . LEU A 1 176 ? -0.217 11.146 11.768 1.00 96.50 176 LEU A C 1
ATOM 1339 O O . LEU A 1 176 ? 0.484 11.196 12.778 1.00 96.50 176 LEU A O 1
ATOM 1343 N N . GLY A 1 177 ? -1.223 11.986 11.547 1.00 95.12 177 GLY A N 1
ATOM 1344 C CA . GLY A 1 177 ? -1.684 13.000 12.490 1.00 95.12 177 GLY A CA 1
ATOM 1345 C C . GLY A 1 177 ? -3.141 12.778 12.877 1.00 95.12 177 GLY A C 1
ATOM 1346 O O . GLY A 1 177 ? -3.950 12.349 12.053 1.00 95.12 177 GLY A O 1
ATOM 1347 N N . PHE A 1 178 ? -3.470 13.099 14.127 1.00 95.38 178 PHE A N 1
ATOM 1348 C CA . PHE A 1 178 ? -4.836 13.098 14.642 1.00 95.38 178 PHE A CA 1
ATOM 1349 C C . PHE A 1 178 ? -5.103 14.395 15.391 1.00 95.38 178 PHE A C 1
ATOM 1351 O O . PHE A 1 178 ? -4.281 14.834 16.195 1.00 95.38 178 PHE A O 1
ATOM 1358 N N . GLU A 1 179 ? -6.263 14.979 15.142 1.00 94.88 179 GLU A N 1
ATOM 1359 C CA . GLU A 1 179 ? -6.724 16.205 15.774 1.00 94.88 179 GLU A CA 1
ATOM 1360 C C . GLU A 1 179 ? -8.230 16.087 16.016 1.00 94.88 179 GLU A C 1
ATOM 1362 O O . GLU A 1 179 ? -8.985 15.694 15.129 1.00 94.88 179 GLU A O 1
ATOM 1367 N N . GLU A 1 180 ? -8.679 16.377 17.233 1.00 93.50 180 GLU A N 1
ATOM 1368 C CA . GLU A 1 180 ? -10.106 16.412 17.545 1.00 93.50 180 GLU A CA 1
ATOM 1369 C C . GLU A 1 180 ? -10.700 17.727 17.032 1.00 93.50 180 GLU A C 1
ATOM 1371 O O . GLU A 1 180 ? -10.200 18.806 17.347 1.00 93.50 180 GLU A O 1
ATOM 1376 N N . VAL A 1 181 ? -11.759 17.640 16.225 1.00 91.31 181 VAL A N 1
ATOM 1377 C CA . VAL A 1 181 ? -12.414 18.798 15.611 1.00 91.31 181 VAL A CA 1
ATOM 1378 C C . VAL A 1 181 ? -13.918 18.659 15.792 1.00 91.31 181 VAL A C 1
ATOM 1380 O O . VAL A 1 181 ? -14.566 17.932 15.047 1.00 91.31 181 VAL A O 1
ATOM 1383 N N . SER A 1 182 ? -14.481 19.387 16.760 1.00 87.94 182 SER A N 1
ATOM 1384 C CA . SER A 1 182 ? -15.921 19.397 17.063 1.00 87.94 182 SER A CA 1
ATOM 1385 C C . SER A 1 182 ? -16.506 17.983 17.255 1.00 87.94 182 SER A C 1
ATOM 1387 O O . SER A 1 182 ? -16.348 17.396 18.319 1.00 87.94 182 SER A O 1
ATOM 1389 N N . ASP A 1 183 ? -17.171 17.441 16.236 1.00 89.31 183 ASP A N 1
ATOM 1390 C CA . ASP A 1 183 ? -17.874 16.157 16.170 1.00 89.31 183 ASP A CA 1
ATOM 1391 C C . ASP A 1 183 ? -17.170 15.161 15.232 1.00 89.31 183 ASP A C 1
ATOM 1393 O O . ASP A 1 183 ? -17.767 14.216 14.717 1.00 89.31 183 ASP A O 1
ATOM 1397 N N . ALA A 1 184 ? -15.882 15.379 14.979 1.00 91.94 184 ALA A N 1
ATOM 1398 C CA . ALA A 1 184 ? -15.053 14.528 14.152 1.00 91.94 184 ALA A CA 1
ATOM 1399 C C . ALA A 1 184 ? -13.630 14.417 14.706 1.00 91.94 184 ALA A C 1
ATOM 1401 O O . ALA A 1 184 ? -13.145 15.238 15.483 1.00 91.94 184 ALA A O 1
ATOM 1402 N N . ILE A 1 185 ? -12.935 13.381 14.256 1.00 93.19 185 ILE A N 1
ATOM 1403 C CA . ILE A 1 185 ? -11.490 13.265 14.377 1.00 93.19 185 ILE A CA 1
ATOM 1404 C C . ILE A 1 185 ? -10.920 13.549 12.996 1.00 93.19 185 ILE A C 1
ATOM 1406 O O . ILE A 1 185 ? -11.118 12.786 12.043 1.00 93.19 185 ILE A O 1
ATOM 1410 N N . ARG A 1 186 ? -10.195 14.657 12.890 1.00 93.56 186 ARG A N 1
ATOM 1411 C CA . ARG A 1 186 ? -9.387 14.979 11.726 1.00 93.56 186 ARG A CA 1
ATOM 1412 C C . ARG A 1 186 ? -8.164 14.078 11.731 1.00 93.56 186 ARG A C 1
ATOM 1414 O O . ARG A 1 186 ? -7.339 14.118 12.638 1.00 93.56 186 ARG A O 1
ATOM 1421 N N . THR A 1 187 ? -8.072 13.236 10.713 1.00 94.00 187 THR A N 1
ATOM 1422 C CA . THR A 1 187 ? -6.951 12.324 10.499 1.00 94.00 187 THR A CA 1
ATOM 1423 C C . THR A 1 187 ? -6.186 12.787 9.273 1.00 94.00 187 THR A C 1
ATOM 1425 O O . THR A 1 187 ? -6.767 12.899 8.196 1.00 94.00 187 THR A O 1
ATOM 1428 N N . SER A 1 188 ? -4.889 13.039 9.405 1.00 93.56 188 SER A N 1
ATOM 1429 C CA . SER A 1 188 ? -4.036 13.434 8.285 1.00 93.56 188 SER A CA 1
ATOM 1430 C C . SER A 1 188 ? -2.931 12.418 8.040 1.00 93.56 188 SER A C 1
ATOM 1432 O O . SER A 1 188 ? -2.415 11.799 8.967 1.00 93.56 188 SER A O 1
ATOM 1434 N N . VAL A 1 189 ? -2.556 12.245 6.775 1.00 95.06 189 VAL A N 1
ATOM 1435 C CA . VAL A 1 189 ? -1.367 11.483 6.387 1.00 95.06 189 VAL A CA 1
ATOM 1436 C C . VAL A 1 189 ? -0.517 12.356 5.487 1.00 95.06 189 VAL A C 1
ATOM 1438 O O . VAL A 1 189 ? -0.934 12.697 4.382 1.00 95.06 189 VAL A O 1
ATOM 1441 N N . THR A 1 190 ? 0.681 12.692 5.950 1.00 94.75 190 THR A N 1
ATOM 1442 C CA . THR A 1 190 ? 1.680 13.411 5.158 1.00 94.75 190 THR A CA 1
ATOM 1443 C C . THR A 1 190 ? 2.649 12.410 4.550 1.00 94.75 190 THR A C 1
ATOM 1445 O O . THR A 1 190 ? 3.376 11.721 5.266 1.00 94.75 190 THR A O 1
ATOM 1448 N N . TRP A 1 191 ? 2.664 12.327 3.223 1.00 95.69 191 TRP A N 1
ATOM 1449 C CA . TRP A 1 191 ? 3.537 11.446 2.459 1.00 95.69 191 TRP A CA 1
ATOM 1450 C C . TRP A 1 191 ? 4.860 12.149 2.167 1.00 95.69 191 TRP A C 1
ATOM 1452 O O . TRP A 1 191 ? 4.955 12.981 1.260 1.00 95.69 191 TRP A O 1
ATOM 1462 N N . ASN A 1 192 ? 5.905 11.788 2.909 1.00 95.69 192 ASN A N 1
ATOM 1463 C CA . ASN A 1 192 ? 7.249 12.267 2.615 1.00 95.69 192 ASN A CA 1
ATOM 1464 C C . ASN A 1 192 ? 7.736 11.607 1.332 1.00 95.69 192 ASN A C 1
ATOM 1466 O O . ASN A 1 192 ? 7.710 10.381 1.189 1.00 95.69 192 ASN A O 1
ATOM 1470 N N . HIS A 1 193 ? 8.188 12.424 0.394 1.00 94.44 193 HIS A N 1
ATOM 1471 C CA . HIS A 1 193 ? 8.603 11.957 -0.912 1.00 94.44 193 HIS A CA 1
ATOM 1472 C C . HIS A 1 193 ? 9.779 12.770 -1.435 1.00 94.44 193 HIS A C 1
ATOM 1474 O O . HIS A 1 193 ? 10.021 13.907 -1.035 1.00 94.44 193 HIS A O 1
ATOM 1480 N N . GLU A 1 194 ? 10.517 12.157 -2.347 1.00 93.38 194 GLU A N 1
ATOM 1481 C CA . GLU A 1 194 ? 11.629 12.770 -3.053 1.00 93.38 194 GLU A CA 1
ATOM 1482 C C . GLU A 1 194 ? 11.529 12.474 -4.547 1.00 93.38 194 GLU A C 1
ATOM 1484 O O . GLU A 1 194 ? 10.821 11.560 -4.981 1.00 93.38 194 GLU A O 1
ATOM 1489 N N . LYS A 1 195 ? 12.286 13.216 -5.356 1.00 93.44 195 LYS A N 1
ATOM 1490 C CA . LYS A 1 195 ? 12.419 12.878 -6.771 1.00 93.44 195 LYS A CA 1
ATOM 1491 C C . LYS A 1 195 ? 13.110 11.525 -6.903 1.00 93.44 195 LYS A C 1
ATOM 1493 O O . LYS A 1 195 ? 14.262 11.388 -6.502 1.00 93.44 195 LYS A O 1
ATOM 1498 N N . CYS A 1 196 ? 12.464 10.572 -7.569 1.00 94.00 196 CYS A N 1
ATOM 1499 C CA . CYS A 1 196 ? 13.065 9.268 -7.866 1.00 94.00 196 CYS A CA 1
ATOM 1500 C C . CYS A 1 196 ? 14.351 9.385 -8.696 1.00 94.00 196 CYS A C 1
ATOM 1502 O O . CYS A 1 196 ? 15.247 8.549 -8.583 1.00 94.00 196 CYS A O 1
ATOM 1504 N N . TRP A 1 197 ? 14.433 10.423 -9.535 1.00 93.69 197 TRP A N 1
ATOM 1505 C CA . TRP A 1 197 ? 15.579 10.717 -10.390 1.00 93.69 197 TRP A CA 1
ATOM 1506 C C . TRP A 1 197 ? 15.952 12.201 -10.233 1.00 93.69 197 TRP A C 1
ATOM 1508 O O . TRP A 1 197 ? 15.301 13.053 -10.843 1.00 93.69 197 TRP A O 1
ATOM 1518 N N . PRO A 1 198 ? 16.981 12.541 -9.431 1.00 85.19 198 PRO A N 1
ATOM 1519 C CA . PRO A 1 198 ? 17.292 13.925 -9.050 1.00 85.19 198 PRO A CA 1
ATOM 1520 C C . PRO A 1 198 ? 17.513 14.886 -10.225 1.00 85.19 198 PRO A C 1
ATOM 1522 O O . PRO A 1 198 ? 17.142 16.057 -10.154 1.00 85.19 198 PRO A O 1
ATOM 1525 N N . HIS A 1 199 ? 18.080 14.386 -11.325 1.00 82.81 199 HIS A N 1
ATOM 1526 C CA . HIS A 1 199 ? 18.364 15.170 -12.532 1.00 82.81 199 HIS A CA 1
ATOM 1527 C C . HIS A 1 199 ? 17.191 15.232 -13.519 1.00 82.81 199 HIS A C 1
ATOM 1529 O O . HIS A 1 199 ? 17.285 15.907 -14.545 1.00 82.81 199 HIS A O 1
ATOM 1535 N N . SER A 1 200 ? 16.084 14.542 -13.233 1.00 78.62 200 SER A N 1
ATOM 1536 C CA . SER A 1 200 ? 14.899 14.615 -14.076 1.00 78.62 200 SER A CA 1
ATOM 1537 C C . SER A 1 200 ? 14.244 15.990 -13.961 1.00 78.62 200 SER A C 1
ATOM 1539 O O . SER A 1 200 ? 14.025 16.526 -12.868 1.00 78.62 200 SER A O 1
ATOM 1541 N N . LYS A 1 201 ? 13.890 16.552 -15.121 1.00 74.69 201 LYS A N 1
ATOM 1542 C CA . LYS A 1 201 ? 13.060 17.759 -15.222 1.00 74.69 201 LYS A CA 1
ATOM 1543 C C . LYS A 1 201 ? 11.583 17.477 -14.933 1.00 74.69 201 LYS A C 1
ATOM 1545 O O . LYS A 1 201 ? 10.810 18.424 -14.851 1.00 74.69 201 LYS A O 1
ATOM 1550 N N . ALA A 1 202 ? 11.195 16.208 -14.788 1.00 72.69 202 ALA A N 1
ATOM 1551 C CA . ALA A 1 202 ? 9.828 15.842 -14.453 1.00 72.69 202 ALA A CA 1
ATOM 1552 C C . ALA A 1 202 ? 9.437 16.449 -13.098 1.00 72.69 202 ALA A C 1
ATOM 1554 O O . ALA A 1 202 ? 10.101 16.234 -12.079 1.00 72.69 202 ALA A O 1
ATOM 1555 N N . VAL A 1 203 ? 8.360 17.230 -13.116 1.00 74.06 203 VAL A N 1
ATOM 1556 C CA . VAL A 1 203 ? 7.636 17.662 -11.925 1.00 74.06 203 VAL A CA 1
ATOM 1557 C C . VAL A 1 203 ? 6.412 16.763 -11.855 1.00 74.06 203 VAL A C 1
ATOM 1559 O O . VAL A 1 203 ? 5.518 16.864 -12.691 1.00 74.06 203 VAL A O 1
ATOM 1562 N N . GLY A 1 204 ? 6.441 15.820 -10.921 1.00 82.31 204 GLY A N 1
ATOM 1563 C CA . GLY A 1 204 ? 5.355 14.873 -10.705 1.00 82.31 204 GLY A CA 1
ATOM 1564 C C . GLY A 1 204 ? 4.577 15.183 -9.441 1.00 82.31 204 GLY A C 1
ATOM 1565 O O . GLY A 1 204 ? 5.137 15.752 -8.504 1.00 82.31 204 GLY A O 1
ATOM 1566 N N . ASN A 1 205 ? 3.327 14.747 -9.401 1.00 91.12 205 ASN A N 1
ATOM 1567 C CA . ASN A 1 205 ? 2.513 14.753 -8.190 1.00 91.12 205 ASN A CA 1
ATOM 1568 C C . ASN A 1 205 ? 2.587 13.390 -7.498 1.00 91.12 205 ASN A C 1
ATOM 1570 O O . ASN A 1 205 ? 2.848 12.376 -8.144 1.00 91.12 205 ASN A O 1
ATOM 1574 N N . VAL A 1 206 ? 2.338 13.331 -6.192 1.00 93.94 206 VAL A N 1
ATOM 1575 C CA . VAL A 1 206 ? 2.205 12.033 -5.517 1.00 93.94 206 VAL A CA 1
ATOM 1576 C C . VAL A 1 206 ? 0.936 11.349 -6.025 1.00 93.94 206 VAL A C 1
ATOM 1578 O O . VAL A 1 206 ? -0.139 11.945 -6.027 1.00 93.94 206 VAL A O 1
ATOM 1581 N N . PHE A 1 207 ? 1.065 10.096 -6.459 1.00 96.44 207 PHE A N 1
ATOM 1582 C CA . PHE A 1 207 ? -0.036 9.303 -6.997 1.00 96.44 207 PHE A CA 1
ATOM 1583 C C . PHE A 1 207 ? -0.209 8.014 -6.198 1.00 96.44 207 PHE A C 1
ATOM 1585 O O . PHE A 1 207 ? 0.732 7.225 -6.069 1.00 96.44 207 PHE A O 1
ATOM 1592 N N . LEU A 1 208 ? -1.407 7.821 -5.652 1.00 97.00 208 LEU A N 1
ATOM 1593 C CA . LEU A 1 208 ? -1.748 6.754 -4.719 1.00 97.00 208 LEU A CA 1
ATOM 1594 C C . LEU A 1 208 ? -3.154 6.217 -5.001 1.00 97.00 208 LEU A C 1
ATOM 1596 O O . LEU A 1 208 ? -3.979 6.854 -5.646 1.00 97.00 208 LEU A O 1
ATOM 1600 N N . TYR A 1 209 ? -3.441 5.047 -4.457 1.00 97.06 209 TYR A N 1
ATOM 1601 C CA . TYR A 1 209 ? -4.757 4.441 -4.416 1.00 97.06 209 TYR A CA 1
ATOM 1602 C C . TYR A 1 209 ? -5.420 4.664 -3.062 1.00 97.06 209 TYR A C 1
ATOM 1604 O O . TYR A 1 209 ? -4.879 4.274 -2.024 1.00 97.06 209 TYR A O 1
ATOM 1612 N N . ALA A 1 210 ? -6.631 5.211 -3.087 1.00 96.06 210 ALA A N 1
ATOM 1613 C CA . ALA A 1 210 ? -7.524 5.268 -1.943 1.00 96.06 210 ALA A CA 1
ATOM 1614 C C . ALA A 1 210 ? -8.456 4.046 -1.921 1.00 96.06 210 ALA A C 1
ATOM 1616 O O . ALA A 1 210 ? -9.021 3.635 -2.936 1.00 96.06 210 ALA A O 1
ATOM 1617 N N . LEU A 1 211 ? -8.634 3.463 -0.739 1.00 95.75 211 LEU A N 1
ATOM 1618 C CA . LEU A 1 211 ? -9.627 2.425 -0.476 1.00 95.75 211 LEU A CA 1
ATOM 1619 C C . LEU A 1 211 ? -11.044 3.021 -0.486 1.00 95.75 211 LEU A C 1
ATOM 1621 O O . LEU A 1 211 ? -11.198 4.199 -0.159 1.00 95.75 211 LEU A O 1
ATOM 1625 N N . PRO A 1 212 ? -12.095 2.214 -0.735 1.00 94.44 212 PRO A N 1
ATOM 1626 C CA . PRO A 1 212 ? -13.471 2.711 -0.794 1.00 94.44 212 PRO A CA 1
ATOM 1627 C C . PRO A 1 212 ? -13.880 3.592 0.394 1.00 94.44 212 PRO A C 1
ATOM 1629 O O . PRO A 1 212 ? -14.357 4.702 0.191 1.00 94.44 212 PRO A O 1
ATOM 1632 N N . HIS A 1 213 ? -13.600 3.169 1.632 1.00 92.81 213 HIS A N 1
ATOM 1633 C CA . HIS A 1 213 ? -13.941 3.962 2.823 1.00 92.81 213 HIS A CA 1
ATOM 1634 C C . HIS A 1 213 ? -13.184 5.297 2.911 1.00 92.81 213 HIS A C 1
ATOM 1636 O O . HIS A 1 213 ? -13.689 6.234 3.510 1.00 92.81 213 HIS A O 1
ATOM 1642 N N . GLN A 1 214 ? -11.986 5.405 2.329 1.00 94.19 214 GLN A N 1
ATOM 1643 C CA . GLN A 1 214 ? -11.201 6.645 2.341 1.00 94.19 214 GLN A CA 1
ATOM 1644 C C . GLN A 1 214 ? -11.791 7.677 1.380 1.00 94.19 214 GLN A C 1
ATOM 1646 O O . GLN A 1 214 ? -11.807 8.863 1.695 1.00 94.19 214 GLN A O 1
ATOM 1651 N N . THR A 1 215 ? -12.308 7.229 0.229 1.00 91.62 215 THR A N 1
ATOM 1652 C CA . THR A 1 215 ? -12.832 8.128 -0.813 1.00 91.62 215 THR A CA 1
ATOM 1653 C C . THR A 1 215 ? -13.979 9.006 -0.324 1.00 91.62 215 THR A C 1
ATOM 1655 O O . THR A 1 215 ? -14.014 10.188 -0.646 1.00 91.62 215 THR A O 1
ATOM 1658 N N . SER A 1 216 ? -14.866 8.462 0.513 1.00 88.44 216 SER A N 1
ATOM 1659 C CA . SER A 1 216 ? -15.998 9.193 1.089 1.00 88.44 216 SER A CA 1
ATOM 1660 C C . SER A 1 216 ? -15.623 10.110 2.253 1.00 88.44 216 SER A C 1
ATOM 1662 O O . SER A 1 216 ? -16.463 10.884 2.693 1.00 88.44 216 SER A O 1
ATOM 1664 N N . MET A 1 217 ? -14.406 9.992 2.791 1.00 90.56 217 MET A N 1
ATOM 1665 C CA . MET A 1 217 ? -13.968 10.743 3.973 1.00 90.56 217 MET A CA 1
ATOM 1666 C C . MET A 1 217 ? -13.007 11.884 3.640 1.00 90.56 217 MET A C 1
ATOM 1668 O O . MET A 1 217 ? -12.644 12.627 4.549 1.00 90.56 217 MET A O 1
ATOM 1672 N N . PHE A 1 218 ? -12.539 12.004 2.390 1.00 90.19 218 PHE A N 1
ATOM 1673 C CA . PHE A 1 218 ? -11.613 13.075 2.019 1.00 90.19 218 PHE A CA 1
ATOM 1674 C C . PHE A 1 218 ? -12.234 14.441 2.302 1.00 90.19 218 PHE A C 1
ATOM 1676 O O . PHE A 1 218 ? -13.331 14.746 1.837 1.00 90.19 218 PHE A O 1
ATOM 1683 N N . SER A 1 219 ? -11.510 15.253 3.067 1.00 81.94 219 SER A N 1
ATOM 1684 C CA . SER A 1 219 ? -11.884 16.640 3.314 1.00 81.94 219 SER A CA 1
ATOM 1685 C C . SER A 1 219 ? -11.450 17.510 2.135 1.00 81.94 219 SER A C 1
ATOM 1687 O O . SER A 1 219 ? -10.356 17.332 1.603 1.00 81.94 219 SER A O 1
ATOM 1689 N N . CYS A 1 220 ? -12.287 18.474 1.746 1.00 70.19 220 CYS A N 1
ATOM 1690 C CA . CYS A 1 220 ? -11.939 19.519 0.775 1.00 70.19 220 CYS A CA 1
ATOM 1691 C C . CYS A 1 220 ? -11.314 20.757 1.448 1.00 70.19 220 CYS A C 1
ATOM 1693 O O . CYS A 1 220 ? -11.410 21.862 0.918 1.00 70.19 220 CYS A O 1
ATOM 1695 N N . GLU A 1 221 ? -10.729 20.593 2.637 1.00 72.75 221 GLU A N 1
ATOM 1696 C CA . GLU A 1 221 ? -10.035 21.656 3.366 1.00 72.75 221 GLU A CA 1
ATOM 1697 C C . GLU A 1 221 ? -8.868 22.264 2.574 1.00 72.75 221 GLU A C 1
ATOM 1699 O O . GLU A 1 221 ? -8.180 21.595 1.796 1.00 72.75 221 GLU A O 1
ATOM 1704 N N . GLU A 1 222 ? -8.615 23.549 2.830 1.00 64.06 222 GLU A N 1
ATOM 1705 C CA . GLU A 1 222 ? -7.498 24.284 2.242 1.00 64.06 222 GLU A CA 1
ATOM 1706 C C . GLU A 1 222 ? -6.165 23.591 2.569 1.00 64.06 222 GLU A C 1
ATOM 1708 O O . GLU A 1 222 ? -5.866 23.260 3.718 1.00 64.06 222 GLU A O 1
ATOM 1713 N N . GLY A 1 223 ? -5.358 23.338 1.536 1.00 67.25 223 GLY A N 1
ATOM 1714 C CA . GLY A 1 223 ? -4.065 22.675 1.686 1.00 67.25 223 GLY A CA 1
ATOM 1715 C C . GLY A 1 223 ? -4.110 21.145 1.735 1.00 67.25 223 GLY A C 1
ATOM 1716 O O . GLY A 1 223 ? -3.051 20.553 1.919 1.00 67.25 223 GLY A O 1
ATOM 1717 N N . ALA A 1 224 ? -5.257 20.489 1.518 1.00 71.81 224 ALA A N 1
ATOM 1718 C CA . ALA A 1 224 ? -5.396 19.027 1.392 1.00 71.81 224 ALA A CA 1
ATOM 1719 C C . ALA A 1 224 ? -5.977 18.604 0.028 1.00 71.81 224 ALA A C 1
ATOM 1721 O O . ALA A 1 224 ? -6.823 17.717 -0.067 1.00 71.81 224 ALA A O 1
ATOM 1722 N N . GLU A 1 225 ? -5.536 19.265 -1.042 1.00 84.75 225 GLU A N 1
ATOM 1723 C CA . GLU A 1 225 ? -6.103 19.070 -2.374 1.00 84.75 225 GLU A CA 1
ATOM 1724 C C . GLU A 1 225 ? -5.753 17.697 -2.966 1.00 84.75 225 GLU A C 1
ATOM 1726 O O . GLU A 1 225 ? -4.584 17.340 -3.166 1.00 84.75 225 GLU A O 1
ATOM 1731 N N . VAL A 1 226 ? -6.805 16.941 -3.273 1.00 90.19 226 VAL A N 1
ATOM 1732 C CA . VAL A 1 226 ? -6.744 15.652 -3.956 1.00 90.19 226 VAL A CA 1
ATOM 1733 C C . VAL A 1 226 ? -7.599 15.692 -5.218 1.00 90.19 226 VAL A C 1
ATOM 1735 O O . VAL A 1 226 ? -8.705 16.231 -5.221 1.00 90.19 226 VAL A O 1
ATOM 1738 N N . ALA A 1 227 ? -7.100 15.091 -6.293 1.00 92.44 227 ALA A N 1
ATOM 1739 C CA . ALA A 1 227 ? -7.830 14.906 -7.539 1.00 92.44 227 ALA A CA 1
ATOM 1740 C C . ALA A 1 227 ? -8.045 13.412 -7.796 1.00 92.44 227 ALA A C 1
ATOM 1742 O O . ALA A 1 227 ? -7.099 12.620 -7.775 1.00 92.44 227 ALA A O 1
ATOM 1743 N N . PHE A 1 228 ? -9.292 13.022 -8.043 1.00 94.19 228 PHE A N 1
ATOM 1744 C CA . PHE A 1 228 ? -9.639 11.655 -8.419 1.00 94.19 228 PHE A CA 1
ATOM 1745 C C . PHE A 1 228 ? -9.408 11.442 -9.912 1.00 94.19 228 PHE A C 1
ATOM 1747 O O . PHE A 1 228 ? -9.847 12.253 -10.721 1.00 94.19 228 PHE A O 1
ATOM 1754 N N . VAL A 1 229 ? -8.773 10.328 -10.269 1.00 94.81 229 VAL A N 1
ATOM 1755 C CA . VAL A 1 229 ? -8.659 9.893 -11.667 1.00 94.81 229 VAL A CA 1
ATOM 1756 C C . VAL A 1 229 ? -9.898 9.077 -12.018 1.00 94.81 229 VAL A C 1
ATOM 1758 O O . VAL A 1 229 ? -10.186 8.080 -11.352 1.00 94.81 229 VAL A O 1
ATOM 1761 N N . ALA A 1 230 ? -10.643 9.479 -13.047 1.00 90.06 230 ALA A N 1
ATOM 1762 C CA . ALA A 1 230 ? -11.969 8.912 -13.309 1.00 90.06 230 ALA A CA 1
ATOM 1763 C C . ALA A 1 230 ? -11.937 7.409 -13.647 1.00 90.06 230 ALA A C 1
ATOM 1765 O O . ALA A 1 230 ? -12.859 6.675 -13.300 1.00 90.06 230 ALA A O 1
ATOM 1766 N N . ASN A 1 231 ? -10.867 6.951 -14.300 1.00 89.12 231 ASN A N 1
ATOM 1767 C CA . ASN A 1 231 ? -10.692 5.569 -14.750 1.00 89.12 231 ASN A CA 1
ATOM 1768 C C . ASN A 1 231 ? -9.347 4.994 -14.283 1.00 89.12 231 ASN A C 1
ATOM 1770 O O . ASN A 1 231 ? -8.462 5.729 -13.855 1.00 89.12 231 ASN A O 1
ATOM 1774 N N . GLY A 1 232 ? -9.166 3.678 -14.419 1.00 83.50 232 GLY A N 1
ATOM 1775 C CA . GLY A 1 232 ? -7.861 3.030 -14.246 1.00 83.50 232 GLY A CA 1
ATOM 1776 C C . GLY A 1 232 ? -7.458 2.705 -12.809 1.00 83.50 232 GLY A C 1
ATOM 1777 O O . GLY A 1 232 ? -6.286 2.710 -12.479 1.00 83.50 232 GLY A O 1
ATOM 1778 N N . GLY A 1 233 ? -8.404 2.381 -11.934 1.00 88.25 233 GLY A N 1
ATOM 1779 C CA . GLY A 1 233 ? -8.103 1.757 -10.646 1.00 88.25 233 GLY A CA 1
ATOM 1780 C C . GLY A 1 233 ? -7.846 0.256 -10.747 1.00 88.25 233 GLY A C 1
ATOM 1781 O O . GLY A 1 233 ? -7.855 -0.355 -11.818 1.00 88.25 233 GLY A O 1
ATOM 1782 N N . HIS A 1 234 ? -7.663 -0.369 -9.587 1.00 87.62 234 HIS A N 1
ATOM 1783 C CA . HIS A 1 234 ? -7.562 -1.824 -9.482 1.00 87.62 234 HIS A CA 1
ATOM 1784 C C . HIS A 1 234 ? -8.480 -2.345 -8.393 1.00 87.62 234 HIS A C 1
ATOM 1786 O O . HIS A 1 234 ? -8.602 -1.736 -7.330 1.00 87.62 234 HIS A O 1
ATOM 1792 N N . ARG A 1 235 ? -9.068 -3.519 -8.616 1.00 87.88 235 ARG A N 1
ATOM 1793 C CA . ARG A 1 235 ? -9.834 -4.233 -7.593 1.00 87.88 235 ARG A CA 1
ATOM 1794 C C . ARG A 1 235 ? -8.915 -5.132 -6.774 1.00 87.88 235 ARG A C 1
ATOM 1796 O O . ARG A 1 235 ? -8.035 -5.795 -7.312 1.00 87.88 235 ARG A O 1
ATOM 1803 N N . ASN A 1 236 ? -9.134 -5.165 -5.466 1.00 87.38 236 ASN A N 1
ATOM 1804 C CA . ASN A 1 236 ? -8.537 -6.145 -4.562 1.00 87.38 236 ASN A CA 1
ATOM 1805 C C . ASN A 1 236 ? -9.619 -6.712 -3.623 1.00 87.38 236 ASN A C 1
ATOM 1807 O O . ASN A 1 236 ? -10.808 -6.439 -3.785 1.00 87.38 236 ASN A O 1
ATOM 1811 N N . LEU A 1 237 ? -9.210 -7.475 -2.605 1.00 90.94 237 LEU A N 1
ATOM 1812 C CA . LEU A 1 237 ? -10.115 -8.058 -1.601 1.00 90.94 237 LEU A CA 1
ATOM 1813 C C . LEU A 1 237 ? -10.939 -7.022 -0.806 1.00 90.94 237 LEU A C 1
ATOM 1815 O O . LEU A 1 237 ? -11.864 -7.397 -0.094 1.00 90.94 237 LEU A O 1
ATOM 1819 N N . ARG A 1 238 ? -10.601 -5.731 -0.894 1.00 92.62 238 ARG A N 1
ATOM 1820 C CA . ARG A 1 238 ? -11.274 -4.611 -0.220 1.00 92.62 238 ARG A CA 1
ATOM 1821 C C . ARG A 1 238 ? -12.125 -3.763 -1.171 1.00 92.62 238 ARG A C 1
ATOM 1823 O O . ARG A 1 238 ? -12.610 -2.715 -0.754 1.00 92.62 238 ARG A O 1
ATOM 1830 N N . GLY A 1 239 ? -12.310 -4.199 -2.418 1.00 91.56 239 GLY A N 1
ATOM 1831 C CA . GLY A 1 239 ? -13.097 -3.499 -3.433 1.00 91.56 239 GLY A CA 1
ATOM 1832 C C . GLY A 1 239 ? -12.241 -2.768 -4.467 1.00 91.56 239 GLY A C 1
ATOM 1833 O O . GLY A 1 239 ? -11.078 -3.108 -4.687 1.00 91.56 239 GLY A O 1
ATOM 1834 N N . TYR A 1 240 ? -12.847 -1.793 -5.148 1.00 91.44 240 TYR A N 1
ATOM 1835 C CA . TYR A 1 240 ? -12.169 -0.954 -6.137 1.00 91.44 240 TYR A CA 1
ATOM 1836 C C . TYR A 1 240 ? -11.312 0.098 -5.434 1.00 91.44 240 TYR A C 1
ATOM 1838 O O . TYR A 1 240 ? -11.823 0.881 -4.634 1.00 91.44 240 TYR A O 1
ATOM 1846 N N . ASN A 1 241 ? -10.013 0.113 -5.720 1.00 94.25 241 ASN A N 1
ATOM 1847 C CA . ASN A 1 241 ? -9.129 1.155 -5.226 1.00 94.25 241 ASN A CA 1
ATOM 1848 C C . ASN A 1 241 ? -9.137 2.321 -6.211 1.00 94.25 241 ASN A C 1
ATOM 1850 O O . ASN A 1 241 ? -8.727 2.171 -7.363 1.00 94.25 241 ASN A O 1
ATOM 1854 N N . GLN A 1 242 ? -9.594 3.469 -5.734 1.00 95.69 242 GLN A N 1
ATOM 1855 C CA . GLN A 1 242 ? -9.729 4.691 -6.505 1.00 95.69 242 GLN A CA 1
ATOM 1856 C C . GLN A 1 242 ? -8.354 5.354 -6.665 1.00 95.69 242 GLN A C 1
ATOM 1858 O O . GLN A 1 242 ? -7.721 5.657 -5.652 1.00 95.69 242 GLN A O 1
ATOM 1863 N N . PRO A 1 243 ? -7.868 5.602 -7.891 1.00 96.38 243 PRO A N 1
ATOM 1864 C CA . PRO A 1 243 ? -6.648 6.371 -8.080 1.00 96.38 243 PRO A CA 1
ATOM 1865 C C . PRO A 1 243 ? -6.850 7.846 -7.720 1.00 96.38 243 PRO A C 1
ATOM 1867 O O . PRO A 1 243 ? -7.856 8.465 -8.085 1.00 96.38 243 PRO A O 1
ATOM 1870 N N . VAL A 1 244 ? -5.879 8.390 -6.987 1.00 95.56 244 VAL A N 1
ATOM 1871 C CA . VAL A 1 244 ? -5.882 9.738 -6.417 1.00 95.56 244 VAL A CA 1
ATOM 1872 C C . VAL A 1 244 ? -4.519 10.390 -6.618 1.00 95.56 244 VAL A C 1
ATOM 1874 O O . VAL A 1 244 ? -3.479 9.832 -6.262 1.00 95.56 244 VAL A O 1
ATOM 1877 N N . ILE A 1 245 ? -4.536 11.603 -7.154 1.00 94.44 245 ILE A N 1
ATOM 1878 C CA . ILE A 1 245 ? -3.379 12.485 -7.263 1.00 94.44 245 ILE A CA 1
ATOM 1879 C C . ILE A 1 245 ? -3.438 13.481 -6.109 1.00 94.44 245 ILE A C 1
ATOM 1881 O O . ILE A 1 245 ? -4.465 14.118 -5.893 1.00 94.44 245 ILE A O 1
ATOM 1885 N N . ILE A 1 246 ? -2.336 13.638 -5.385 1.00 91.62 246 ILE A N 1
ATOM 1886 C CA . ILE A 1 246 ? -2.179 14.710 -4.405 1.00 91.62 246 ILE A CA 1
ATOM 1887 C C . ILE A 1 246 ? -1.594 15.919 -5.126 1.00 91.62 246 ILE A C 1
ATOM 1889 O O . ILE A 1 246 ? -0.467 15.853 -5.617 1.00 91.62 246 ILE A O 1
ATOM 1893 N N . THR A 1 247 ? -2.364 16.999 -5.227 1.00 85.25 247 THR A N 1
ATOM 1894 C CA . THR A 1 247 ? -1.975 18.192 -5.996 1.00 85.25 247 THR A CA 1
ATOM 1895 C C . THR A 1 247 ? -1.300 19.257 -5.138 1.00 85.25 247 THR A C 1
ATOM 1897 O O . THR A 1 247 ? -0.644 20.147 -5.678 1.00 85.25 247 THR A O 1
ATOM 1900 N N . ASN A 1 248 ? -1.404 19.159 -3.808 1.00 80.19 248 ASN A N 1
ATOM 1901 C CA . ASN A 1 248 ? -0.671 20.036 -2.903 1.00 80.19 248 ASN A CA 1
ATOM 1902 C C . ASN A 1 248 ? 0.835 19.701 -2.884 1.00 80.19 248 ASN A C 1
ATOM 1904 O O . ASN A 1 248 ? 1.261 18.556 -3.037 1.00 80.19 248 ASN A O 1
ATOM 1908 N N . SER A 1 249 ? 1.669 20.710 -2.635 1.00 70.31 249 SER A N 1
ATOM 1909 C CA . SER A 1 249 ? 3.119 20.520 -2.472 1.00 70.31 249 SER A CA 1
ATOM 1910 C C . SER A 1 249 ? 3.488 19.764 -1.189 1.00 70.31 249 SER A C 1
ATOM 1912 O O . SER A 1 249 ? 4.596 19.246 -1.080 1.00 70.31 249 SER A O 1
ATOM 1914 N N . GLY A 1 250 ? 2.568 19.698 -0.222 1.00 74.69 250 GLY A N 1
ATOM 1915 C CA . GLY A 1 250 ? 2.766 19.028 1.062 1.00 74.69 250 GLY A CA 1
ATOM 1916 C C . GLY A 1 250 ? 2.624 17.506 1.017 1.00 74.69 250 GLY A C 1
ATOM 1917 O O . GLY A 1 250 ? 2.992 16.850 1.986 1.00 74.69 250 GLY A O 1
ATOM 1918 N N . GLY A 1 251 ? 2.095 16.929 -0.068 1.00 85.50 251 GLY A N 1
ATOM 1919 C CA . GLY A 1 251 ? 1.866 15.488 -0.163 1.00 85.50 251 GLY A CA 1
ATOM 1920 C C . GLY A 1 251 ? 0.900 14.973 0.908 1.00 85.50 251 GLY A C 1
ATOM 1921 O O . GLY A 1 251 ? 1.129 13.901 1.455 1.00 85.50 251 GLY A O 1
ATOM 1922 N N . MET A 1 252 ? -0.135 15.737 1.266 1.00 90.94 252 MET A N 1
ATOM 1923 C CA . MET A 1 252 ? -0.983 15.437 2.426 1.00 90.94 252 MET A CA 1
ATOM 1924 C C . MET A 1 252 ? -2.389 14.978 2.032 1.00 90.94 252 MET A C 1
ATOM 1926 O O . MET A 1 252 ? -3.061 15.630 1.236 1.00 90.94 252 MET A O 1
ATOM 1930 N N . TRP A 1 253 ? -2.843 13.890 2.652 1.00 93.06 253 TRP A N 1
ATOM 1931 C CA . TRP A 1 253 ? -4.242 13.470 2.715 1.00 93.06 253 TRP A CA 1
ATOM 1932 C C . TRP A 1 253 ? -4.870 13.915 4.030 1.00 93.06 253 TRP A C 1
ATOM 1934 O O . TRP A 1 253 ? -4.230 13.823 5.077 1.00 93.06 253 TRP A O 1
ATOM 1944 N N . VAL A 1 254 ? -6.133 14.340 3.984 1.00 93.19 254 VAL A N 1
ATOM 1945 C CA . VAL A 1 254 ? -6.928 14.658 5.176 1.00 93.19 254 VAL A CA 1
ATOM 1946 C C . VAL A 1 254 ? -8.276 13.962 5.079 1.00 93.19 254 VAL A C 1
ATOM 1948 O O . VAL A 1 254 ? -8.975 14.071 4.071 1.00 93.19 254 VAL A O 1
ATOM 1951 N N . TRP A 1 255 ? -8.635 13.263 6.150 1.00 93.12 255 TRP A N 1
ATOM 1952 C CA . TRP A 1 255 ? -9.939 12.658 6.354 1.00 93.12 255 TRP A CA 1
ATOM 1953 C C . TRP A 1 255 ? -10.609 13.250 7.585 1.00 93.12 255 TRP A C 1
ATOM 1955 O O . TRP A 1 255 ? -9.966 13.430 8.620 1.00 93.12 255 TRP A O 1
ATOM 1965 N N . LEU A 1 256 ? -11.913 13.479 7.494 1.00 92.19 256 LEU A N 1
ATOM 1966 C CA . LEU A 1 256 ? -12.748 13.768 8.654 1.00 92.19 256 LEU A CA 1
ATOM 1967 C C . LEU A 1 256 ? -13.539 12.511 8.988 1.00 92.19 256 LEU A C 1
ATOM 1969 O O . LEU A 1 256 ? -14.377 12.066 8.206 1.00 92.19 256 LEU A O 1
ATOM 1973 N N . VAL A 1 257 ? -13.236 11.913 10.138 1.00 91.50 257 VAL A N 1
ATOM 1974 C CA . VAL A 1 257 ? -13.947 10.735 10.636 1.00 91.50 257 VAL A CA 1
ATOM 1975 C C . VAL A 1 257 ? -14.961 11.212 11.670 1.00 91.50 257 VAL A C 1
ATOM 1977 O O . VAL A 1 257 ? -14.534 11.647 12.740 1.00 91.50 257 VAL A O 1
ATOM 1980 N N . PRO A 1 258 ? -16.276 11.149 11.399 1.00 90.69 258 PRO A N 1
ATOM 1981 C CA . PRO A 1 258 ? -17.280 11.572 12.368 1.00 90.69 258 PRO A CA 1
ATOM 1982 C C . PRO A 1 258 ? -17.129 10.798 13.680 1.00 90.69 258 PRO A C 1
ATOM 1984 O O . PRO A 1 258 ? -17.078 9.564 13.676 1.00 90.69 258 PRO A O 1
ATOM 1987 N N . SER A 1 259 ? -17.073 11.509 14.801 1.00 88.44 259 SER A N 1
ATOM 1988 C CA . SER A 1 259 ? -17.122 10.913 16.127 1.00 88.44 259 SER A CA 1
ATOM 1989 C C . SER A 1 259 ? -18.589 10.804 16.541 1.00 88.44 259 SER A C 1
ATOM 1991 O O . SER A 1 259 ? -19.352 11.766 16.530 1.00 88.44 259 SER A O 1
ATOM 1993 N N . GLN A 1 260 ? -19.029 9.585 16.848 1.00 86.62 260 GLN A N 1
ATOM 1994 C CA . GLN A 1 260 ? -20.362 9.360 17.399 1.00 86.62 260 GLN A CA 1
ATOM 1995 C C . GLN A 1 260 ? -20.221 9.216 18.915 1.00 86.62 260 GLN A C 1
ATOM 1997 O O . GLN A 1 260 ? -19.436 8.370 19.358 1.00 86.62 260 GLN A O 1
ATOM 2002 N N . PRO A 1 261 ? -20.945 10.004 19.727 1.00 84.94 261 PRO A N 1
ATOM 2003 C CA . PRO A 1 261 ? -20.906 9.839 21.170 1.00 84.94 261 PRO A CA 1
ATOM 2004 C C . PRO A 1 261 ? -21.474 8.463 21.531 1.00 84.94 261 PRO A C 1
ATOM 2006 O O . PRO A 1 261 ? -22.625 8.149 21.227 1.00 84.94 261 PRO A O 1
ATOM 2009 N N . VAL A 1 262 ? -20.662 7.632 22.184 1.00 87.50 262 VAL A N 1
ATOM 2010 C CA . VAL A 1 262 ? -21.093 6.325 22.694 1.00 87.50 262 VAL A CA 1
ATOM 2011 C C . VAL A 1 262 ? -21.410 6.479 24.183 1.00 87.50 262 VAL A C 1
ATOM 2013 O O . VAL A 1 262 ? -20.484 6.686 24.970 1.00 87.50 262 VAL A O 1
ATOM 2016 N N . PRO A 1 263 ? -22.687 6.403 24.603 1.00 88.75 263 PRO A N 1
ATOM 2017 C CA . PRO A 1 263 ? -23.033 6.483 26.016 1.00 88.75 263 PRO A CA 1
ATOM 2018 C C . PRO A 1 263 ? -22.564 5.229 26.768 1.00 88.75 263 PRO A C 1
ATOM 2020 O O . PRO A 1 263 ? -22.370 4.158 26.188 1.00 88.75 263 PRO A O 1
ATOM 2023 N N . TRP A 1 264 ? -22.426 5.343 28.090 1.00 88.31 264 TRP A N 1
ATOM 2024 C CA . TRP A 1 264 ? -22.028 4.225 28.953 1.00 88.31 264 TRP A CA 1
ATOM 2025 C C . TRP A 1 264 ? -23.066 3.094 28.978 1.00 88.31 264 TRP A C 1
ATOM 2027 O O . TRP A 1 264 ? -22.700 1.913 28.991 1.00 88.31 264 TRP A O 1
ATOM 2037 N N . VAL A 1 265 ? -24.352 3.459 28.948 1.00 87.19 265 VAL A N 1
ATOM 2038 C CA . VAL A 1 265 ? -25.509 2.557 29.002 1.00 87.19 265 VAL A CA 1
ATOM 2039 C C . VAL A 1 265 ? -26.557 3.037 27.995 1.00 87.19 265 VAL A C 1
ATOM 2041 O O . VAL A 1 265 ? -26.747 4.238 27.811 1.00 87.19 265 VAL A O 1
ATOM 2044 N N . GLY A 1 266 ? -27.207 2.101 27.301 1.00 85.62 266 GLY A N 1
ATOM 2045 C CA . GLY A 1 266 ? -28.363 2.407 26.455 1.00 85.62 266 GLY A CA 1
ATOM 2046 C C . GLY A 1 266 ? -29.636 2.509 27.294 1.00 85.62 266 GLY A C 1
ATOM 2047 O O . GLY A 1 266 ? -29.771 1.796 28.283 1.00 85.62 266 GLY A O 1
ATOM 2048 N N . GLN A 1 267 ? -30.584 3.360 26.901 1.00 85.25 267 GLN A N 1
ATOM 2049 C CA . GLN A 1 267 ? -31.842 3.494 27.641 1.00 85.25 267 GLN A CA 1
ATOM 2050 C C . GLN A 1 267 ? -32.721 2.244 27.454 1.00 85.25 267 GLN A C 1
ATOM 2052 O O . GLN A 1 267 ? -33.063 1.917 26.314 1.00 85.25 267 GLN A O 1
ATOM 2057 N N . PRO A 1 268 ? -33.088 1.529 28.535 1.00 86.31 268 PRO A N 1
ATOM 2058 C CA . PRO A 1 268 ? -33.956 0.364 28.433 1.00 86.31 268 PRO A CA 1
ATOM 2059 C C . PRO A 1 268 ? -35.393 0.773 28.090 1.00 86.31 268 PRO A C 1
ATOM 2061 O O . PRO A 1 268 ? -35.889 1.815 28.519 1.00 86.31 268 PRO A O 1
ATOM 2064 N N . GLU A 1 269 ? -36.098 -0.089 27.358 1.00 90.94 269 GLU A N 1
ATOM 2065 C CA . GLU A 1 269 ? -37.527 0.092 27.103 1.00 90.94 269 GLU A CA 1
ATOM 2066 C C . GLU A 1 269 ? -38.316 0.059 28.428 1.00 90.94 269 GLU A C 1
ATOM 2068 O O . GLU A 1 269 ? -38.189 -0.917 29.179 1.00 90.94 269 GLU A O 1
ATOM 2073 N N . PRO A 1 270 ? -39.180 1.054 28.724 1.00 92.44 270 PRO A N 1
ATOM 2074 C CA . PRO A 1 270 ? -39.854 1.148 30.023 1.00 92.44 270 PRO A CA 1
ATOM 2075 C C . PRO A 1 270 ? -40.640 -0.108 30.425 1.00 92.44 270 PRO A C 1
ATOM 2077 O O . PRO A 1 270 ? -40.634 -0.497 31.592 1.00 92.44 270 PRO A O 1
ATOM 2080 N N . GLY A 1 271 ? -41.277 -0.781 29.461 1.00 95.12 271 GLY A N 1
ATOM 2081 C CA . GLY A 1 271 ? -42.050 -2.005 29.702 1.00 95.12 271 GLY A CA 1
ATOM 2082 C C . GLY A 1 271 ? -41.207 -3.222 30.100 1.00 95.12 271 GLY A C 1
ATOM 2083 O O . GLY A 1 271 ? -41.746 -4.168 30.665 1.00 95.12 271 GLY A O 1
ATOM 2084 N N . ARG A 1 272 ? -39.892 -3.197 29.847 1.00 94.69 272 ARG A N 1
ATOM 2085 C CA . ARG A 1 272 ? -38.961 -4.298 30.148 1.00 94.69 272 ARG A CA 1
ATOM 2086 C C . ARG A 1 272 ? -38.189 -4.112 31.450 1.00 94.69 272 ARG A C 1
ATOM 2088 O O . ARG A 1 272 ? -37.467 -5.012 31.869 1.00 94.69 272 ARG A O 1
ATOM 2095 N N . LEU A 1 273 ? -38.350 -2.970 32.117 1.00 93.69 273 LEU A N 1
ATOM 2096 C CA . LEU A 1 273 ? -37.674 -2.682 33.383 1.00 93.69 273 LEU A CA 1
ATOM 2097 C C . LEU A 1 273 ? -37.918 -3.740 34.477 1.00 93.69 273 LEU A C 1
ATOM 2099 O O . LEU A 1 273 ? -36.955 -4.061 35.175 1.00 93.69 273 LEU A O 1
ATOM 2103 N N . PRO A 1 274 ? -39.133 -4.303 34.656 1.00 94.56 274 PRO A N 1
ATOM 2104 C CA . PRO A 1 274 ? -39.343 -5.355 35.652 1.00 94.56 274 PRO A CA 1
ATOM 2105 C C . PRO A 1 274 ? -38.530 -6.623 35.352 1.00 94.56 274 PRO A C 1
ATOM 2107 O O . PRO A 1 274 ? -37.800 -7.099 36.215 1.00 94.56 274 PRO A O 1
ATOM 2110 N N . GLU A 1 275 ? -38.582 -7.106 34.108 1.00 95.00 275 GLU A N 1
ATOM 2111 C CA . GLU A 1 275 ? -37.834 -8.284 33.639 1.00 95.00 275 GLU A CA 1
ATOM 2112 C C . GLU A 1 275 ? -36.315 -8.085 33.788 1.00 95.00 275 GLU A C 1
ATOM 2114 O O . GLU A 1 275 ? -35.585 -8.987 34.207 1.00 95.00 275 GLU A O 1
ATOM 2119 N N . LEU A 1 276 ? -35.831 -6.879 33.479 1.00 93.81 276 LEU A N 1
ATOM 2120 C CA . LEU A 1 276 ? -34.420 -6.535 33.606 1.00 93.81 276 LEU A CA 1
ATOM 2121 C C . LEU A 1 276 ? -33.959 -6.552 35.070 1.00 93.81 276 LEU A C 1
ATOM 2123 O O . LEU A 1 276 ? -32.888 -7.083 35.361 1.00 93.81 276 LEU A O 1
ATOM 2127 N N . ARG A 1 277 ? -34.770 -6.024 35.997 1.00 94.75 277 ARG A N 1
ATOM 2128 C CA . ARG A 1 277 ? -34.476 -6.081 37.439 1.00 94.75 277 ARG A CA 1
ATOM 2129 C C . ARG A 1 277 ? -34.459 -7.512 37.963 1.00 94.75 277 ARG A C 1
ATOM 2131 O O . ARG A 1 277 ? -33.554 -7.871 38.711 1.00 94.75 277 ARG A O 1
ATOM 2138 N N . GLU A 1 278 ? -35.409 -8.345 37.545 1.00 94.62 278 GLU A N 1
ATOM 2139 C CA . GLU A 1 278 ? -35.426 -9.767 37.914 1.00 94.62 278 GLU A CA 1
ATOM 2140 C C . GLU A 1 278 ? -34.183 -10.505 37.401 1.00 94.62 278 GLU A C 1
ATOM 2142 O O . GLU A 1 278 ? -33.554 -11.265 38.143 1.00 94.62 278 GLU A O 1
ATOM 2147 N N . SER A 1 279 ? -33.781 -10.232 36.160 1.00 94.44 279 SER A N 1
ATOM 2148 C CA . SER A 1 279 ? -32.567 -10.805 35.571 1.00 94.44 279 SER A CA 1
ATOM 2149 C C . SER A 1 279 ? -31.316 -10.365 36.333 1.00 94.44 279 SER A C 1
ATOM 2151 O O . SER A 1 279 ? -30.486 -11.197 36.698 1.00 94.44 279 SER A O 1
ATOM 2153 N N . LEU A 1 280 ? -31.217 -9.076 36.667 1.00 94.50 280 LEU A N 1
ATOM 2154 C CA . LEU A 1 280 ? -30.102 -8.530 37.435 1.00 94.50 280 LEU A CA 1
ATOM 2155 C C . LEU A 1 280 ? -30.019 -9.128 38.848 1.00 94.50 280 LEU A C 1
ATOM 2157 O O . LEU A 1 280 ? -28.926 -9.415 39.332 1.00 94.50 280 LEU A O 1
ATOM 2161 N N . LEU A 1 281 ? -31.157 -9.370 39.503 1.00 93.00 281 LEU A N 1
ATOM 2162 C CA . LEU A 1 281 ? -31.202 -10.072 40.790 1.00 93.00 281 LEU A CA 1
ATOM 2163 C C . LEU A 1 281 ? -30.708 -11.518 40.675 1.00 93.00 281 LEU A C 1
ATOM 2165 O O . LEU A 1 281 ? -30.066 -12.025 41.597 1.00 93.00 281 LEU A O 1
ATOM 2169 N N . SER A 1 282 ? -30.982 -12.191 39.556 1.00 92.69 282 SER A N 1
ATOM 2170 C CA . SER A 1 282 ? -30.419 -13.517 39.292 1.00 92.69 282 SER A CA 1
ATOM 2171 C C . SER A 1 282 ? -28.899 -13.451 39.131 1.00 92.69 282 SER A C 1
ATOM 2173 O O . SER A 1 282 ? -28.183 -14.250 39.745 1.00 92.69 282 SER A O 1
ATOM 2175 N N . ASP A 1 283 ? -28.416 -12.468 38.372 1.00 92.81 283 ASP A N 1
ATOM 2176 C CA . ASP A 1 283 ? -26.991 -12.229 38.146 1.00 92.81 283 ASP A CA 1
ATOM 2177 C C . ASP A 1 283 ? -26.264 -11.729 39.397 1.00 92.81 283 ASP A C 1
ATOM 2179 O O . ASP A 1 283 ? -25.062 -11.932 39.505 1.00 92.81 283 ASP A O 1
ATOM 2183 N N . ALA A 1 284 ? -26.948 -11.155 40.391 1.00 89.56 284 ALA A N 1
ATOM 2184 C CA . ALA A 1 284 ? -26.336 -10.719 41.653 1.00 89.56 284 ALA A CA 1
ATOM 2185 C C . ALA A 1 284 ? -25.659 -11.858 42.442 1.00 89.56 284 ALA A C 1
ATOM 2187 O O . ALA A 1 284 ? -24.921 -11.599 43.387 1.00 89.56 284 ALA A O 1
ATOM 2188 N N . ARG A 1 285 ? -25.920 -13.119 42.070 1.00 87.62 285 ARG A N 1
ATOM 2189 C CA . ARG A 1 285 ? -25.251 -14.313 42.613 1.00 87.62 285 ARG A CA 1
ATOM 2190 C C . ARG A 1 285 ? -24.056 -14.774 41.783 1.00 87.62 285 ARG A C 1
ATOM 2192 O O . ARG A 1 285 ? -23.349 -15.693 42.191 1.00 87.62 285 ARG A O 1
ATOM 2199 N N . TRP A 1 286 ? -23.878 -14.209 40.596 1.00 88.25 286 TRP A N 1
ATOM 2200 C CA . TRP A 1 286 ? -22.780 -14.534 39.710 1.00 88.25 286 TRP A CA 1
ATOM 2201 C C . TRP A 1 286 ? -21.485 -13.898 40.229 1.00 88.25 286 TRP A C 1
ATOM 2203 O O . TRP A 1 286 ? -21.457 -12.748 40.657 1.00 88.25 286 TRP A O 1
ATOM 2213 N N . GLY A 1 287 ? -20.403 -14.666 40.166 1.00 85.00 287 GLY A N 1
ATOM 2214 C CA . GLY A 1 287 ? -19.062 -14.235 40.525 1.00 85.00 287 GLY A CA 1
ATOM 2215 C C . GLY A 1 287 ? -18.042 -14.881 39.600 1.00 85.00 287 GLY A C 1
ATOM 2216 O O . GLY A 1 287 ? -18.372 -15.727 38.764 1.00 85.00 287 GLY A O 1
ATOM 2217 N N . PHE A 1 288 ? -16.788 -14.480 39.751 1.00 89.06 288 PHE A N 1
ATOM 2218 C CA . PHE A 1 288 ? -15.707 -15.009 38.936 1.00 89.06 288 PHE A CA 1
ATOM 2219 C C . PHE A 1 288 ? -15.488 -16.508 39.174 1.00 89.06 288 PHE A C 1
ATOM 2221 O O . PHE A 1 288 ? -15.508 -16.987 40.308 1.00 89.06 288 PHE A O 1
ATOM 2228 N N . GLY A 1 289 ? -15.255 -17.254 38.091 1.00 85.94 289 GLY A N 1
ATOM 2229 C CA . GLY A 1 289 ? -14.880 -18.664 38.171 1.00 85.94 289 GLY A CA 1
ATOM 2230 C C . GLY A 1 289 ? -13.515 -18.863 38.839 1.00 85.94 289 GLY A C 1
ATOM 2231 O O . GLY A 1 289 ? -12.691 -17.950 38.876 1.00 85.94 289 GLY A O 1
ATOM 2232 N N . GLY A 1 290 ? -13.252 -20.078 39.332 1.00 85.25 290 GLY A N 1
ATOM 2233 C CA . GLY A 1 290 ? -12.022 -20.405 40.067 1.00 85.25 290 GLY A CA 1
ATOM 2234 C C . GLY A 1 290 ? -10.730 -20.048 39.327 1.00 85.25 290 GLY A C 1
ATOM 2235 O O . GLY A 1 290 ? -9.798 -19.558 39.951 1.00 85.25 290 GLY A O 1
ATOM 2236 N N . GLU A 1 291 ? -10.699 -20.211 38.003 1.00 86.88 291 GLU A N 1
ATOM 2237 C CA . GLU A 1 291 ? -9.535 -19.882 37.165 1.00 86.88 291 GLU A CA 1
ATOM 2238 C C . GLU A 1 291 ? -9.261 -18.376 37.090 1.00 86.88 291 GLU A C 1
ATOM 2240 O O . GLU A 1 291 ? -8.106 -17.951 37.136 1.00 86.88 291 GLU A O 1
ATOM 2245 N N . VAL A 1 292 ? -10.319 -17.560 37.029 1.00 84.06 292 VAL A N 1
ATOM 2246 C CA . VAL A 1 292 ? -10.207 -16.097 37.109 1.00 84.06 292 VAL A CA 1
ATOM 2247 C C . VAL A 1 292 ? -9.710 -15.702 38.495 1.00 84.06 292 VAL A C 1
ATOM 2249 O O . VAL A 1 292 ? -8.788 -14.901 38.620 1.00 84.06 292 VAL A O 1
ATOM 2252 N N . LEU A 1 293 ? -10.281 -16.308 39.542 1.00 82.25 293 LEU A N 1
ATOM 2253 C CA . LEU A 1 293 ? -9.902 -16.045 40.930 1.00 82.25 293 LEU A CA 1
ATOM 2254 C C . LEU A 1 293 ? -8.443 -16.416 41.222 1.00 82.25 293 LEU A C 1
ATOM 2256 O O . LEU A 1 293 ? -7.800 -15.750 42.032 1.00 82.25 293 LEU A O 1
ATOM 2260 N N . SER A 1 294 ? -7.915 -17.451 40.568 1.00 85.50 294 SER A N 1
ATOM 2261 C CA . SER A 1 294 ? -6.529 -17.894 40.715 1.00 85.50 294 SER A CA 1
ATOM 2262 C C . SER A 1 294 ? -5.555 -17.232 39.735 1.00 85.50 294 SER A C 1
ATOM 2264 O O . SER A 1 294 ? -4.378 -17.584 39.747 1.00 85.50 294 SER A O 1
ATOM 2266 N N . GLY A 1 295 ? -6.019 -16.338 38.851 1.00 84.00 295 GLY A N 1
ATOM 2267 C CA . GLY A 1 295 ? -5.196 -15.747 37.786 1.00 84.00 295 GLY A CA 1
ATOM 2268 C C . GLY A 1 295 ? -4.661 -16.768 36.773 1.00 84.00 295 GLY A C 1
ATOM 2269 O O . GLY A 1 295 ? -3.690 -16.492 36.077 1.00 84.00 295 GLY A O 1
ATOM 2270 N N . MET A 1 296 ? -5.272 -17.956 36.708 1.00 88.62 296 MET A N 1
ATOM 2271 C CA . MET A 1 296 ? -4.895 -19.043 35.791 1.00 88.62 296 MET A CA 1
ATOM 2272 C C . MET A 1 296 ? -5.712 -19.023 34.496 1.00 88.62 296 MET A C 1
ATOM 2274 O O . MET A 1 296 ? -5.640 -19.956 33.703 1.00 88.62 296 MET A O 1
ATOM 2278 N N . ILE A 1 297 ? -6.493 -17.966 34.290 1.00 91.38 297 ILE A N 1
ATOM 2279 C CA . ILE A 1 297 ? -7.226 -17.727 33.057 1.00 91.38 297 ILE A CA 1
ATOM 2280 C C . ILE A 1 297 ? -6.387 -16.871 32.113 1.00 91.38 297 ILE A C 1
ATOM 2282 O O . ILE A 1 297 ? -5.651 -15.978 32.539 1.00 91.38 297 ILE A O 1
ATOM 2286 N N . ASP A 1 298 ? -6.502 -17.117 30.816 1.00 93.44 298 ASP A N 1
ATOM 2287 C CA . ASP A 1 298 ? -5.866 -16.257 29.832 1.00 93.44 298 ASP A CA 1
ATOM 2288 C C . ASP A 1 298 ? -6.533 -14.864 29.784 1.00 93.44 298 ASP A C 1
ATOM 2290 O O . ASP A 1 298 ? -7.702 -14.697 30.158 1.00 93.44 298 ASP A O 1
ATOM 2294 N N . PRO A 1 299 ? -5.822 -13.844 29.270 1.00 92.88 299 PRO A N 1
ATOM 2295 C CA . PRO A 1 299 ? -6.341 -12.481 29.221 1.00 92.88 299 PRO A CA 1
ATOM 2296 C C . PRO A 1 299 ? -7.638 -12.313 28.420 1.00 92.88 299 PRO A C 1
ATOM 2298 O O . PRO A 1 299 ? -8.398 -11.388 28.700 1.00 92.88 299 PRO A O 1
ATOM 2301 N N . TYR A 1 300 ? -7.914 -13.166 27.426 1.00 93.19 300 TYR A N 1
ATOM 2302 C CA . TYR A 1 300 ? -9.109 -13.030 26.594 1.00 93.19 300 TYR A CA 1
ATOM 2303 C C . TYR A 1 300 ? -10.358 -13.471 27.356 1.00 93.19 300 TYR A C 1
ATOM 2305 O O . TYR A 1 300 ? -11.327 -12.711 27.445 1.00 93.19 300 TYR A O 1
ATOM 2313 N N . PHE A 1 301 ? -10.339 -14.670 27.939 1.00 92.88 301 PHE A N 1
ATOM 2314 C CA . PHE A 1 301 ? -11.475 -15.153 28.719 1.00 92.88 301 PHE A CA 1
ATOM 2315 C C . PHE A 1 301 ? -11.586 -14.428 30.066 1.00 92.88 301 PHE A C 1
ATOM 2317 O O . PHE A 1 301 ? -12.688 -14.039 30.449 1.00 92.88 301 PHE A O 1
ATOM 2324 N N . GLY A 1 302 ? -10.466 -14.108 30.721 1.00 92.81 302 GLY A N 1
ATOM 2325 C CA . GLY A 1 302 ? -10.465 -13.249 31.908 1.00 92.81 302 GLY A CA 1
ATOM 2326 C C . GLY A 1 302 ? -11.058 -11.868 31.618 1.00 92.81 302 GLY A C 1
ATOM 2327 O O . GLY A 1 302 ? -11.949 -11.406 32.329 1.00 92.81 302 GLY A O 1
ATOM 2328 N N . GLY A 1 303 ? -10.645 -11.238 30.514 1.00 93.44 303 GLY A N 1
ATOM 2329 C CA . GLY A 1 303 ? -11.180 -9.952 30.069 1.00 93.44 303 GLY A CA 1
ATOM 2330 C C . GLY A 1 303 ? -12.683 -9.984 29.779 1.00 93.44 303 GLY A C 1
ATOM 2331 O O . GLY A 1 303 ? -13.382 -9.022 30.094 1.00 93.44 303 GLY A O 1
ATOM 2332 N N . LYS A 1 304 ? -13.208 -11.094 29.242 1.00 94.06 304 LYS A N 1
ATOM 2333 C CA . LYS A 1 304 ? -14.654 -11.286 29.040 1.00 94.06 304 LYS A CA 1
ATOM 2334 C C . LYS A 1 304 ? -15.430 -11.287 30.354 1.00 94.06 304 LYS A C 1
ATOM 2336 O O . LYS A 1 304 ? -16.447 -10.599 30.443 1.00 94.06 304 LYS A O 1
ATOM 2341 N N . GLU A 1 305 ? -14.950 -12.009 31.363 1.00 93.44 305 GLU A N 1
ATOM 2342 C CA . GLU A 1 305 ? -15.606 -12.045 32.674 1.00 93.44 305 GLU A CA 1
ATOM 2343 C C . GLU A 1 305 ? -15.546 -10.670 33.361 1.00 93.44 305 GLU A C 1
ATOM 2345 O O . GLU A 1 305 ? -16.551 -10.194 33.894 1.00 93.44 305 GLU A O 1
ATOM 2350 N N . LEU A 1 306 ? -14.402 -9.977 33.288 1.00 93.38 306 LEU A N 1
ATOM 2351 C CA . LEU A 1 306 ? -14.256 -8.614 33.817 1.00 93.38 306 LEU A CA 1
ATOM 2352 C C . LEU A 1 306 ? -15.204 -7.630 33.115 1.00 93.38 306 LEU A C 1
ATOM 2354 O O . LEU A 1 306 ? -15.883 -6.842 33.774 1.00 93.38 306 LEU A O 1
ATOM 2358 N N . ALA A 1 307 ? -15.297 -7.694 31.783 1.00 94.31 307 ALA A N 1
ATOM 2359 C CA . ALA A 1 307 ? -16.193 -6.848 31.000 1.00 94.31 307 ALA A CA 1
ATOM 2360 C C . ALA A 1 307 ? -17.669 -7.126 31.316 1.00 94.31 307 ALA A C 1
ATOM 2362 O O . ALA A 1 307 ? -18.462 -6.187 31.408 1.00 94.31 307 ALA A O 1
ATOM 2363 N N . LYS A 1 308 ? -18.040 -8.396 31.528 1.00 93.62 308 LYS A N 1
ATOM 2364 C CA . LYS A 1 308 ? -19.385 -8.781 31.973 1.00 93.62 308 LYS A CA 1
ATOM 2365 C C . LYS A 1 308 ? -19.716 -8.142 33.323 1.00 93.62 308 LYS A C 1
ATOM 2367 O O . LYS A 1 308 ? -20.740 -7.472 33.430 1.00 93.62 308 LYS A O 1
ATOM 2372 N N . MET A 1 309 ? -18.833 -8.276 34.316 1.00 94.06 309 MET A N 1
ATOM 2373 C CA . MET A 1 309 ? -18.997 -7.653 35.636 1.00 94.06 309 MET A CA 1
ATOM 2374 C C . MET A 1 309 ? -19.133 -6.127 35.530 1.00 94.06 309 MET A C 1
ATOM 2376 O O . MET A 1 309 ? -20.052 -5.541 36.098 1.00 94.06 309 MET A O 1
ATOM 2380 N N . ALA A 1 310 ? -18.266 -5.478 34.745 1.00 94.50 310 ALA A N 1
ATOM 2381 C CA . ALA A 1 310 ? -18.318 -4.035 34.515 1.00 94.50 310 ALA A CA 1
ATOM 2382 C C . ALA A 1 310 ? -19.653 -3.588 33.895 1.00 94.50 310 ALA A C 1
ATOM 2384 O O . ALA A 1 310 ? -20.216 -2.575 34.306 1.00 94.50 310 ALA A O 1
ATOM 2385 N N . ARG A 1 311 ? -20.201 -4.357 32.946 1.00 94.31 311 ARG A N 1
ATOM 2386 C CA . ARG A 1 311 ? -21.523 -4.077 32.366 1.00 94.31 311 ARG A CA 1
ATOM 2387 C C . ARG A 1 311 ? -22.650 -4.243 33.382 1.00 94.31 311 ARG A C 1
ATOM 2389 O O . ARG A 1 311 ? -23.531 -3.390 33.417 1.00 94.31 311 ARG A O 1
ATOM 2396 N N . LEU A 1 312 ? -22.606 -5.277 34.224 1.00 94.38 312 LEU A N 1
ATOM 2397 C CA . LEU A 1 312 ? -23.598 -5.482 35.284 1.00 94.38 312 LEU A CA 1
ATOM 2398 C C . LEU A 1 312 ? -23.584 -4.349 36.320 1.00 94.38 312 LEU A C 1
ATOM 2400 O O . LEU A 1 312 ? -24.650 -3.924 36.755 1.00 94.38 312 LEU A O 1
ATOM 2404 N N . ILE A 1 313 ? -22.407 -3.811 36.660 1.00 95.25 313 ILE A N 1
ATOM 2405 C CA . ILE A 1 313 ? -22.276 -2.622 37.522 1.00 95.25 313 ILE A CA 1
ATOM 2406 C C . ILE A 1 313 ? -23.013 -1.428 36.911 1.00 95.25 313 ILE A C 1
ATOM 2408 O O . ILE A 1 313 ? -23.819 -0.806 37.595 1.00 95.25 313 ILE A O 1
ATOM 2412 N N . LEU A 1 314 ? -22.757 -1.126 35.632 1.00 94.69 314 LEU A N 1
ATOM 2413 C CA . LEU A 1 314 ? -23.373 0.017 34.950 1.00 94.69 314 LEU A CA 1
ATOM 2414 C C . LEU A 1 314 ? -24.899 -0.126 34.842 1.00 94.69 314 LEU A C 1
ATOM 2416 O O . LEU A 1 314 ? -25.621 0.842 35.049 1.00 94.69 314 LEU A O 1
ATOM 2420 N N . ILE A 1 315 ? -25.395 -1.333 34.553 1.00 93.12 315 ILE A N 1
ATOM 2421 C CA . ILE A 1 315 ? -26.839 -1.610 34.491 1.00 93.12 315 ILE A CA 1
ATOM 2422 C C . ILE A 1 315 ? -27.480 -1.478 35.876 1.00 93.12 315 ILE A C 1
ATOM 2424 O O . ILE A 1 315 ? -28.543 -0.879 36.003 1.00 93.12 315 ILE A O 1
ATOM 2428 N N . ALA A 1 316 ? -26.848 -2.030 36.916 1.00 94.12 316 ALA A N 1
ATOM 2429 C CA . ALA A 1 316 ? -27.359 -1.937 38.280 1.00 94.12 316 ALA A CA 1
ATOM 2430 C C . ALA A 1 316 ? -27.440 -0.485 38.764 1.00 94.12 316 ALA A C 1
ATOM 2432 O O . ALA A 1 316 ? -28.424 -0.108 39.395 1.00 94.12 316 ALA A O 1
ATOM 2433 N N . ASP A 1 317 ? -26.437 0.333 38.437 1.00 93.81 317 ASP A N 1
ATOM 2434 C CA . ASP A 1 317 ? -26.422 1.759 38.763 1.00 93.81 317 ASP A CA 1
ATOM 2435 C C . ASP A 1 317 ? -27.555 2.525 38.058 1.00 93.81 317 ASP A C 1
ATOM 2437 O O . ASP A 1 317 ? -28.317 3.228 38.718 1.00 93.81 317 ASP A O 1
ATOM 2441 N N . GLU A 1 318 ? -27.756 2.295 36.753 1.00 91.88 318 GLU A N 1
ATOM 2442 C CA . GLU A 1 318 ? -28.837 2.916 35.965 1.00 91.88 318 GLU A CA 1
ATOM 2443 C C . GLU A 1 318 ? -30.244 2.567 36.496 1.00 91.88 318 GLU A C 1
ATOM 2445 O O . GLU A 1 318 ? -31.180 3.358 36.392 1.00 91.88 318 GLU A O 1
ATOM 2450 N N . LEU A 1 319 ? -30.410 1.383 37.094 1.00 91.81 319 LEU A N 1
ATOM 2451 C CA . LEU A 1 319 ? -31.681 0.926 37.672 1.00 91.81 319 LEU A CA 1
ATOM 2452 C C . LEU A 1 319 ? -31.890 1.329 39.142 1.00 91.81 319 LEU A C 1
ATOM 2454 O O . LEU A 1 319 ? -32.939 0.985 39.699 1.00 91.81 319 LEU A O 1
ATOM 2458 N N . ASP A 1 320 ? -30.933 2.056 39.734 1.00 93.38 320 ASP A N 1
ATOM 2459 C CA . ASP A 1 320 ? -30.833 2.424 41.159 1.00 93.38 320 ASP A CA 1
ATOM 2460 C C . ASP A 1 320 ? -30.715 1.210 42.114 1.00 93.38 320 ASP A C 1
ATOM 2462 O O . ASP A 1 320 ? -31.055 1.269 43.296 1.00 93.38 320 ASP A O 1
ATOM 2466 N N . GLU A 1 321 ? -30.158 0.093 41.635 1.00 94.69 321 GLU A N 1
ATOM 2467 C CA . GLU A 1 321 ? -29.955 -1.156 42.389 1.00 94.69 321 GLU A CA 1
ATOM 2468 C C . GLU A 1 321 ? -28.646 -1.134 43.203 1.00 94.69 321 GLU A C 1
ATOM 2470 O O . GLU A 1 321 ? -27.773 -2.003 43.105 1.00 94.69 321 GLU A O 1
ATOM 2475 N N . ARG A 1 322 ? -28.500 -0.122 44.069 1.00 95.00 322 ARG A N 1
ATOM 2476 C CA . ARG A 1 322 ? -27.231 0.250 44.737 1.00 95.00 322 ARG A CA 1
ATOM 2477 C C . ARG A 1 322 ? -26.525 -0.865 45.509 1.00 95.00 322 ARG A C 1
ATOM 2479 O O . ARG A 1 322 ? -25.312 -0.792 45.725 1.00 95.00 322 ARG A O 1
ATOM 2486 N N . ASN A 1 323 ? -27.266 -1.848 46.023 1.00 94.75 323 ASN A N 1
ATOM 2487 C CA . ASN A 1 323 ? -26.680 -2.992 46.730 1.00 94.75 323 ASN A CA 1
ATOM 2488 C C . ASN A 1 323 ? -25.935 -3.915 45.759 1.00 94.75 323 ASN A C 1
ATOM 2490 O O . ASN A 1 323 ? -24.805 -4.313 46.044 1.00 94.75 323 ASN A O 1
ATOM 2494 N N . ILE A 1 324 ? -26.550 -4.202 44.611 1.00 94.81 324 ILE A N 1
ATOM 2495 C CA . ILE A 1 324 ? -25.985 -5.048 43.557 1.00 94.81 324 ILE A CA 1
ATOM 2496 C C . ILE A 1 324 ? -24.774 -4.345 42.939 1.00 94.81 324 ILE A C 1
ATOM 2498 O O . ILE A 1 324 ? -23.704 -4.944 42.837 1.00 94.81 324 ILE A O 1
ATOM 2502 N N . THR A 1 325 ? -24.893 -3.043 42.653 1.00 96.12 325 THR A N 1
ATOM 2503 C CA . THR A 1 325 ? -23.781 -2.216 42.156 1.00 96.12 325 THR A CA 1
ATOM 2504 C C . THR A 1 325 ? -22.558 -2.312 43.068 1.00 96.12 325 THR A C 1
ATOM 2506 O O . THR A 1 325 ? -21.454 -2.602 42.608 1.00 96.12 325 THR A O 1
ATOM 2509 N N . ARG A 1 326 ? -22.739 -2.127 44.386 1.00 94.81 326 ARG A N 1
ATOM 2510 C CA . ARG A 1 326 ? -21.637 -2.215 45.359 1.00 94.81 326 ARG A CA 1
ATOM 2511 C C . ARG A 1 326 ? -21.027 -3.609 45.442 1.00 94.81 326 ARG A C 1
ATOM 2513 O O . ARG A 1 326 ? -19.807 -3.707 45.562 1.00 94.81 326 ARG A O 1
ATOM 2520 N N . HIS A 1 327 ? -21.850 -4.656 45.387 1.00 93.25 327 HIS A N 1
ATOM 2521 C CA . HIS A 1 327 ? -21.369 -6.034 45.397 1.00 93.25 327 HIS A CA 1
ATOM 2522 C C . HIS A 1 327 ? -20.449 -6.302 44.200 1.00 93.25 327 HIS A C 1
ATOM 2524 O O . HIS A 1 327 ? -19.282 -6.645 44.388 1.00 93.25 327 HIS A O 1
ATOM 2530 N N . PHE A 1 328 ? -20.921 -6.034 42.983 1.00 95.31 328 PHE A N 1
ATOM 2531 C CA . PHE A 1 328 ? -20.123 -6.246 41.778 1.00 95.31 328 PHE A CA 1
ATOM 2532 C C . PHE A 1 328 ? -18.893 -5.340 41.703 1.00 95.31 328 PHE A C 1
ATOM 2534 O O . PHE A 1 328 ? -17.830 -5.788 41.279 1.00 95.31 328 PHE A O 1
ATOM 2541 N N . MET A 1 329 ? -18.983 -4.082 42.150 1.00 94.69 329 MET A N 1
ATOM 2542 C CA . MET A 1 329 ? -17.811 -3.201 42.226 1.00 94.69 329 MET A CA 1
ATOM 2543 C C . MET A 1 329 ? -16.743 -3.738 43.177 1.00 94.69 329 MET A C 1
ATOM 2545 O O . MET A 1 329 ? -15.556 -3.582 42.896 1.00 94.69 329 MET A O 1
ATOM 2549 N N . HIS A 1 330 ? -17.141 -4.329 44.305 1.00 92.38 330 HIS A N 1
ATOM 2550 C CA . HIS A 1 330 ? -16.198 -4.950 45.229 1.00 92.38 330 HIS A CA 1
ATOM 2551 C C . HIS A 1 330 ? -15.506 -6.146 44.572 1.00 92.38 330 HIS A C 1
ATOM 2553 O O . HIS A 1 330 ? -14.276 -6.196 44.545 1.00 92.38 330 HIS A O 1
ATOM 2559 N N . GLU A 1 331 ? -16.278 -7.049 43.965 1.00 90.00 331 GLU A N 1
ATOM 2560 C CA . GLU A 1 331 ? -15.726 -8.190 43.234 1.00 90.00 331 GLU A CA 1
ATOM 2561 C C . GLU A 1 331 ? -14.781 -7.734 42.121 1.00 90.00 331 GLU A C 1
ATOM 2563 O O . GLU A 1 331 ? -13.656 -8.208 42.055 1.00 90.00 331 GLU A O 1
ATOM 2568 N N . LEU A 1 332 ? -15.161 -6.751 41.300 1.00 91.75 332 LEU A N 1
ATOM 2569 C CA . LEU A 1 332 ? -14.307 -6.256 40.219 1.00 91.75 332 LEU A CA 1
ATOM 2570 C C . LEU A 1 332 ? -13.001 -5.633 40.742 1.00 91.75 332 LEU A C 1
ATOM 2572 O O . LEU A 1 332 ? -11.925 -5.952 40.243 1.00 91.75 332 LEU A O 1
ATOM 2576 N N . LYS A 1 333 ? -13.075 -4.769 41.764 1.00 90.12 333 LYS A N 1
ATOM 2577 C CA . LYS A 1 333 ? -11.896 -4.086 42.331 1.00 90.12 333 LYS A CA 1
ATOM 2578 C C . LYS A 1 333 ? -10.926 -5.022 43.036 1.00 90.12 333 LYS A C 1
ATOM 2580 O O . LYS A 1 333 ? -9.757 -4.692 43.134 1.00 90.12 333 LYS A O 1
ATOM 2585 N N . THR A 1 334 ? -11.390 -6.151 43.561 1.00 83.94 334 THR A N 1
ATOM 2586 C CA . THR A 1 334 ? -10.486 -7.133 44.184 1.00 83.94 334 THR A CA 1
ATOM 2587 C C . THR A 1 334 ? -9.678 -7.931 43.159 1.00 83.94 334 THR A C 1
ATOM 2589 O O . THR A 1 334 ? -8.788 -8.684 43.554 1.00 83.94 334 THR A O 1
ATOM 2592 N N . ARG A 1 335 ? -9.981 -7.796 41.859 1.00 81.12 335 ARG A N 1
ATOM 2593 C CA . ARG A 1 335 ? -9.339 -8.549 40.766 1.00 81.12 335 ARG A CA 1
ATOM 2594 C C . ARG A 1 335 ? -8.544 -7.692 39.788 1.00 81.12 335 ARG A C 1
ATOM 2596 O O . ARG A 1 335 ? -7.789 -8.260 39.004 1.00 81.12 335 ARG A O 1
ATOM 2603 N N . LEU A 1 336 ? -8.730 -6.374 39.824 1.00 79.06 336 LEU A N 1
ATOM 2604 C CA . LEU A 1 336 ? -7.889 -5.394 39.133 1.00 79.06 336 LEU A CA 1
ATOM 2605 C C . LEU A 1 336 ? -6.744 -4.963 40.052 1.00 79.06 336 LEU A C 1
ATOM 2607 O O . LEU A 1 336 ? -5.615 -4.836 39.537 1.00 79.06 336 LEU A O 1
#

Foldseek 3Di:
DDKDKDFPPDWDPDWDFPDDDPFWTKIWTHDPDFWIWIWIHGHQDLKTKIWITFTKIKMKDQADFPWKDFPRHTDDLDFDWDFGQKMWTAGPVQQWIKMKGDAGRFTWHWHDDDRMIMIIRPDNTDGAMMMMGTQARFQQQCHPFDPHRRDGDPPRPLVVVLCVQQVQKAFDYKDWDWDDDDQWIKIKIFTDIDGRHPPDPRNHFHKGWDQPVLVVFWDPDPQQDKDWRPDGFGQDPRGTTTIITGPHPRNMTIGTGGHDDDDPDDDDDPVCLVVLVVVLVVCLPDADDPCLVVVVDDCVVNVVRLVVLVNSLVSCVVSVVVVSNVSSVVRNVVRD

Organism: NCBI:txid73025

Radius of gyration: 28.44 Å; chains: 1; bounding box: 72×45×77 Å